Protein AF-A0A1F3CV70-F1 (afdb_monomer_lite)

Structure (mmCIF, N/CA/C/O backbone):
data_AF-A0A1F3CV70-F1
#
_entry.id   AF-A0A1F3CV70-F1
#
loop_
_atom_site.group_PDB
_atom_site.id
_atom_site.type_symbol
_atom_site.label_atom_id
_atom_site.label_alt_id
_atom_site.label_comp_id
_atom_site.label_asym_id
_atom_site.label_entity_id
_atom_site.label_seq_id
_atom_site.pdbx_PDB_ins_code
_atom_site.Cartn_x
_atom_site.Cartn_y
_atom_site.Cartn_z
_atom_site.occupancy
_atom_site.B_iso_or_equiv
_atom_site.auth_seq_id
_atom_site.auth_comp_id
_atom_site.auth_asym_id
_atom_site.auth_atom_id
_atom_site.pdbx_PDB_model_num
ATOM 1 N N . MET A 1 1 ? -21.188 -28.547 38.654 1.00 58.62 1 MET A N 1
ATOM 2 C CA . MET A 1 1 ? -19.938 -27.796 38.374 1.00 58.62 1 MET A CA 1
ATOM 3 C C . MET A 1 1 ? -19.414 -27.981 36.948 1.00 58.62 1 MET A C 1
ATOM 5 O O . MET A 1 1 ? -19.316 -26.979 36.258 1.00 58.62 1 MET A O 1
ATOM 9 N N . LYS A 1 2 ? -19.142 -29.203 36.452 1.00 54.22 2 LYS A N 1
ATOM 10 C CA . LYS A 1 2 ? -18.606 -29.414 35.082 1.00 54.22 2 LYS A CA 1
ATOM 11 C C . LYS A 1 2 ? -19.455 -28.802 33.952 1.00 54.22 2 LYS A C 1
ATOM 13 O O . LYS A 1 2 ? -18.902 -28.177 33.059 1.00 54.22 2 LYS A O 1
ATOM 18 N N . HIS A 1 3 ? -20.785 -28.905 34.018 1.00 58.72 3 HIS A N 1
ATOM 19 C CA . HIS A 1 3 ? -21.673 -28.311 33.003 1.00 58.72 3 HIS A CA 1
ATOM 20 C C . HIS A 1 3 ? -21.721 -26.777 33.039 1.00 58.72 3 HIS A C 1
ATOM 22 O O . HIS A 1 3 ? -21.903 -26.152 32.003 1.00 58.72 3 HIS A O 1
ATOM 28 N N . PHE A 1 4 ? -21.486 -26.166 34.204 1.00 72.88 4 PHE A N 1
ATOM 29 C CA . PHE A 1 4 ? -21.436 -24.708 34.344 1.00 72.88 4 PHE A CA 1
ATOM 30 C C . PHE A 1 4 ? -20.141 -24.137 33.749 1.00 72.88 4 PHE A C 1
ATOM 32 O O . PHE A 1 4 ? -20.165 -23.117 33.073 1.00 72.88 4 PHE A O 1
ATOM 39 N N . ILE A 1 5 ? -19.022 -24.848 33.929 1.00 75.38 5 ILE A N 1
ATOM 40 C CA . ILE A 1 5 ? -17.731 -24.506 33.315 1.00 75.38 5 ILE A CA 1
ATOM 41 C C . ILE A 1 5 ? -17.815 -24.627 31.787 1.00 75.38 5 ILE A C 1
ATOM 43 O O . ILE A 1 5 ? -17.337 -23.746 31.082 1.00 75.38 5 ILE A O 1
ATOM 47 N N . LEU A 1 6 ? -18.473 -25.670 31.267 1.00 67.75 6 LEU A N 1
ATOM 48 C CA . LEU A 1 6 ? -18.648 -25.850 29.822 1.00 67.75 6 LEU A CA 1
ATOM 49 C C . LEU A 1 6 ? -19.511 -24.740 29.199 1.00 67.75 6 LEU A C 1
ATOM 51 O O . LEU A 1 6 ? -19.168 -24.220 28.142 1.00 67.75 6 LEU A O 1
ATOM 55 N N . LEU A 1 7 ? -20.591 -24.338 29.881 1.00 73.00 7 LEU A N 1
ATOM 56 C CA . LEU A 1 7 ? -21.455 -23.233 29.456 1.00 73.00 7 LEU A CA 1
ATOM 57 C C . LEU A 1 7 ? -20.710 -21.889 29.481 1.00 73.00 7 LEU A C 1
ATOM 59 O O . LEU A 1 7 ? -20.855 -21.089 28.564 1.00 73.00 7 LEU A O 1
ATOM 63 N N . LEU A 1 8 ? -19.877 -21.662 30.501 1.00 71.25 8 LEU A N 1
ATOM 64 C CA . LEU A 1 8 ? -19.050 -20.462 30.614 1.00 71.25 8 LEU A CA 1
ATOM 65 C C . LEU A 1 8 ? -17.995 -20.401 29.497 1.00 71.25 8 LEU A C 1
ATOM 67 O O . LEU A 1 8 ? -17.818 -19.353 28.888 1.00 71.25 8 LEU A O 1
ATOM 71 N N . ILE A 1 9 ? -17.340 -21.521 29.175 1.00 71.62 9 ILE A N 1
ATOM 72 C CA . ILE A 1 9 ? -16.389 -21.612 28.053 1.00 71.62 9 ILE A CA 1
ATOM 73 C C . ILE A 1 9 ? -17.105 -21.377 26.715 1.00 71.62 9 ILE A C 1
ATOM 75 O O . ILE A 1 9 ? -16.587 -20.655 25.864 1.00 71.62 9 ILE A O 1
ATOM 79 N N . LEU A 1 10 ? -18.311 -21.923 26.533 1.00 66.56 10 LEU A N 1
ATOM 80 C CA . LEU A 1 10 ? -19.122 -21.692 25.335 1.00 66.56 10 LEU A CA 1
ATOM 81 C C . LEU A 1 10 ? -19.524 -20.213 25.202 1.00 66.56 10 LEU A C 1
ATOM 83 O O . LEU A 1 10 ? -19.394 -19.628 24.135 1.00 66.56 10 LEU A O 1
ATOM 87 N N . LEU A 1 11 ? -19.944 -19.572 26.295 1.00 62.47 11 LEU A N 1
ATOM 88 C CA . LEU A 1 11 ? -20.271 -18.145 26.316 1.00 62.47 11 LEU A CA 1
ATOM 89 C C . LEU A 1 11 ? -19.041 -17.277 26.038 1.00 62.47 11 LEU A C 1
ATOM 91 O O . LEU A 1 11 ? -19.130 -16.368 25.226 1.00 62.47 11 LEU A O 1
ATOM 95 N N . ILE A 1 12 ? -17.886 -17.577 26.638 1.00 59.22 12 ILE A N 1
ATOM 96 C CA . ILE A 1 12 ? -16.633 -16.837 26.409 1.00 59.22 12 ILE A CA 1
ATOM 97 C C . ILE A 1 12 ? -16.148 -17.001 24.962 1.00 59.22 12 ILE A C 1
ATOM 99 O O . ILE A 1 12 ? -15.666 -16.039 24.364 1.00 59.22 12 ILE A O 1
ATOM 103 N N . THR A 1 13 ? -16.278 -18.197 24.381 1.00 52.03 13 THR A N 1
ATOM 104 C CA . THR A 1 13 ? -15.913 -18.438 22.977 1.00 52.03 13 THR A CA 1
ATOM 105 C C . THR A 1 13 ? -16.872 -17.719 22.033 1.00 52.03 13 THR A C 1
ATOM 107 O O . THR A 1 13 ? -16.406 -16.975 21.176 1.00 52.03 13 THR A O 1
ATOM 110 N N . LEU A 1 14 ? -18.188 -17.815 22.240 1.00 48.25 14 LEU A N 1
ATOM 111 C CA . LEU A 1 14 ? -19.186 -17.073 21.458 1.00 48.25 14 LEU A CA 1
ATOM 112 C C . LEU A 1 14 ? -19.011 -15.550 21.576 1.00 48.25 14 LEU A C 1
ATOM 114 O O . LEU A 1 14 ? -19.141 -14.845 20.578 1.00 48.25 14 LEU A O 1
ATOM 118 N N . TYR A 1 15 ? -18.641 -15.040 22.754 1.00 51.72 15 TYR A N 1
ATOM 119 C CA . TYR A 1 15 ? -18.351 -13.617 22.956 1.00 51.72 15 TYR A CA 1
ATOM 120 C C . TYR A 1 15 ? -17.098 -13.172 22.187 1.00 51.72 15 TYR A C 1
ATOM 122 O O . TYR A 1 15 ? -17.091 -12.105 21.577 1.00 51.72 15 TYR A O 1
ATOM 130 N N . LYS A 1 16 ? -16.047 -14.005 22.160 1.00 42.81 16 LYS A N 1
ATOM 131 C CA . LYS A 1 16 ? -14.826 -13.743 21.379 1.00 42.81 16 LYS A CA 1
ATOM 132 C C . LYS A 1 16 ? -15.069 -13.805 19.867 1.00 42.81 16 LYS A C 1
ATOM 134 O O . LYS A 1 16 ? -14.536 -12.968 19.146 1.00 42.81 16 LYS A O 1
ATOM 139 N N . TYR A 1 17 ? -15.892 -14.742 19.390 1.00 43.16 17 TYR A N 1
ATOM 140 C CA . TYR A 1 17 ? -16.225 -14.856 17.965 1.00 43.16 17 TYR A CA 1
ATOM 141 C C . TYR A 1 17 ? -17.206 -13.777 17.484 1.00 43.16 17 TYR A C 1
ATOM 143 O O . TYR A 1 17 ? -17.100 -13.344 16.340 1.00 43.16 17 TYR A O 1
ATOM 151 N N . GLY A 1 18 ? -18.115 -13.295 18.340 1.00 45.59 18 GLY A N 1
ATOM 152 C CA . GLY A 1 18 ? -19.072 -12.240 17.984 1.00 45.59 18 GLY A CA 1
ATOM 153 C C . GLY A 1 18 ? -18.422 -10.884 17.678 1.00 45.59 18 GLY A C 1
ATOM 154 O O . GLY A 1 18 ? -18.871 -10.186 16.775 1.00 45.59 18 GLY A O 1
ATOM 155 N N . TYR A 1 19 ? -17.326 -10.528 18.362 1.00 49.00 19 TYR A N 1
ATOM 156 C CA . TYR A 1 19 ? -16.607 -9.267 18.115 1.00 49.00 19 TYR A CA 1
ATOM 157 C C . TYR A 1 19 ? -15.806 -9.262 16.804 1.00 49.00 19 TYR A C 1
ATOM 159 O O . TYR A 1 19 ? -15.700 -8.216 16.170 1.00 49.00 19 TYR A O 1
ATOM 167 N N . SER A 1 20 ? -15.304 -10.420 16.355 1.00 52.91 20 SER A N 1
ATOM 168 C CA . SER A 1 20 ? -14.564 -10.549 15.086 1.00 52.91 20 SER A CA 1
ATOM 169 C C . SER A 1 20 ? -15.458 -10.365 13.852 1.00 52.91 20 SER A C 1
ATOM 171 O O . SER A 1 20 ? -14.965 -10.189 12.746 1.00 52.91 20 SER A O 1
ATOM 173 N N . GLN A 1 21 ? -16.785 -10.387 14.018 1.00 65.19 21 GLN A N 1
ATOM 174 C CA . GLN A 1 21 ? -17.736 -10.255 12.912 1.00 65.19 21 GLN A CA 1
ATOM 175 C C . GLN A 1 21 ? -18.062 -8.803 12.553 1.00 65.19 21 GLN A C 1
ATOM 177 O O . GLN A 1 21 ? -18.676 -8.587 11.516 1.00 65.19 21 GLN A O 1
ATOM 182 N N . CYS A 1 22 ? -17.663 -7.814 13.360 1.00 85.94 22 CYS A N 1
ATOM 183 C CA . CYS A 1 22 ? -18.068 -6.414 13.192 1.00 85.94 22 CYS A CA 1
ATOM 184 C C . CYS A 1 22 ? -17.396 -5.706 12.004 1.00 85.94 22 CYS A C 1
ATOM 186 O O . CYS A 1 22 ? -18.027 -4.878 11.346 1.00 85.94 22 CYS A O 1
ATOM 188 N N . LEU A 1 23 ? -16.141 -6.045 11.714 1.00 92.06 23 LEU A N 1
ATOM 189 C CA . LEU A 1 23 ? -15.374 -5.531 10.584 1.00 92.06 23 LEU A CA 1
ATOM 190 C C . LEU A 1 23 ? -14.697 -6.711 9.879 1.00 92.06 23 LEU A C 1
ATOM 192 O O . LEU A 1 23 ? -14.072 -7.542 10.543 1.00 92.06 23 LEU A O 1
ATOM 196 N N . SER A 1 24 ? -14.796 -6.774 8.551 1.00 93.31 24 SER A N 1
ATOM 197 C CA . SER A 1 24 ? -13.882 -7.582 7.738 1.00 93.31 24 SER A CA 1
ATOM 198 C C . SER A 1 24 ? -13.019 -6.688 6.856 1.00 93.31 24 SER A C 1
ATOM 200 O O . SER A 1 24 ? -13.475 -5.651 6.367 1.00 93.31 24 SER A O 1
ATOM 202 N N . ILE A 1 25 ? -11.758 -7.080 6.706 1.00 93.56 25 ILE A N 1
ATOM 203 C CA . ILE A 1 25 ? -10.816 -6.503 5.756 1.00 93.56 25 ILE A CA 1
ATOM 204 C C . ILE A 1 25 ? -10.327 -7.653 4.883 1.00 93.56 25 ILE A C 1
ATOM 206 O O . ILE A 1 25 ? -9.624 -8.538 5.355 1.00 93.56 25 ILE A O 1
ATOM 210 N N . GLU A 1 26 ? -10.763 -7.677 3.632 1.00 94.94 26 GLU A N 1
ATOM 211 C CA . GLU A 1 26 ? -10.535 -8.784 2.706 1.00 94.94 26 GLU A CA 1
ATOM 212 C C . GLU A 1 26 ? -9.503 -8.392 1.647 1.00 94.94 26 GLU A C 1
ATOM 214 O O . GLU A 1 26 ? -9.556 -7.295 1.091 1.00 94.94 26 GLU A O 1
ATOM 219 N N . LEU A 1 27 ? -8.574 -9.302 1.369 1.00 96.56 27 LEU A N 1
ATOM 220 C CA . LEU A 1 27 ? -7.569 -9.192 0.320 1.00 96.56 27 LEU A CA 1
ATOM 221 C C . LEU A 1 27 ? -7.994 -10.020 -0.894 1.00 96.56 27 LEU A C 1
ATOM 223 O O . LEU A 1 27 ? -8.387 -11.180 -0.756 1.00 96.56 27 LEU A O 1
ATOM 227 N N . SER A 1 28 ? -7.869 -9.455 -2.090 1.00 97.38 28 SER A N 1
ATOM 228 C CA . SER A 1 28 ? -8.059 -10.184 -3.351 1.00 97.38 28 SER A CA 1
ATOM 229 C C . SER A 1 28 ? -7.131 -9.657 -4.439 1.00 97.38 28 SER A C 1
ATOM 231 O O . SER A 1 28 ? -6.657 -8.527 -4.352 1.00 97.38 28 SER A O 1
ATOM 233 N N . ILE A 1 29 ? -6.862 -10.476 -5.457 1.00 97.62 29 ILE A N 1
ATOM 234 C CA . ILE A 1 29 ? -6.047 -10.089 -6.612 1.00 97.62 29 ILE A CA 1
ATOM 235 C C . ILE A 1 29 ? -6.926 -10.058 -7.856 1.00 97.62 29 ILE A C 1
ATOM 237 O O . ILE A 1 29 ? -7.653 -11.008 -8.142 1.00 97.62 29 ILE A O 1
ATOM 241 N N . GLU A 1 30 ? -6.832 -8.963 -8.600 1.00 96.25 30 GLU A N 1
ATOM 242 C CA . GLU A 1 30 ? -7.463 -8.780 -9.902 1.00 96.25 30 GLU A CA 1
ATOM 243 C C . GLU A 1 30 ? -6.376 -8.523 -10.947 1.00 96.25 30 GLU A C 1
ATOM 245 O O . GLU A 1 30 ? -5.489 -7.701 -10.733 1.00 96.25 30 GLU A O 1
ATOM 250 N N . TRP A 1 31 ? -6.442 -9.203 -12.086 1.00 95.12 31 TRP A N 1
ATOM 251 C CA . TRP A 1 31 ? -5.515 -8.987 -13.193 1.00 95.12 31 TRP A CA 1
ATOM 252 C C . TRP A 1 31 ? -6.139 -8.050 -14.223 1.00 95.12 31 TRP A C 1
ATOM 254 O O . TRP A 1 31 ? -7.268 -8.274 -14.663 1.00 95.12 31 TRP A O 1
ATOM 264 N N . LYS A 1 32 ? -5.413 -7.000 -14.613 1.00 94.69 32 LYS A N 1
ATOM 265 C CA . LYS A 1 32 ? -5.905 -5.971 -15.536 1.00 94.69 32 LYS A CA 1
ATOM 266 C C . LYS A 1 32 ? -4.963 -5.792 -16.711 1.00 94.69 32 LYS A C 1
ATOM 268 O O . LYS A 1 32 ? -3.751 -5.770 -16.543 1.00 94.69 32 LYS A O 1
ATOM 273 N N . SER A 1 33 ? -5.528 -5.638 -17.905 1.00 93.50 33 SER A N 1
ATOM 274 C CA . SER A 1 33 ? -4.744 -5.296 -19.091 1.00 93.50 33 SER A CA 1
ATOM 275 C C . SER A 1 33 ? -4.358 -3.819 -19.045 1.00 93.50 33 SER A C 1
ATOM 277 O O . SER A 1 33 ? -5.235 -2.960 -18.970 1.00 93.50 33 SER A O 1
ATOM 279 N N . GLU A 1 34 ? -3.068 -3.525 -19.151 1.00 91.00 34 GLU A N 1
ATOM 280 C CA . GLU A 1 34 ? -2.527 -2.166 -19.184 1.00 91.00 34 GLU A CA 1
ATOM 281 C C . GLU A 1 34 ? -1.558 -1.988 -20.341 1.00 91.00 34 GLU A C 1
ATOM 283 O O . GLU A 1 34 ? -0.983 -2.956 -20.832 1.00 91.00 34 GLU A O 1
ATOM 288 N N . ASN A 1 35 ? -1.350 -0.739 -20.757 1.00 89.44 35 ASN A N 1
ATOM 289 C CA . ASN A 1 35 ? -0.274 -0.427 -21.687 1.00 89.44 35 ASN A CA 1
ATOM 290 C C . ASN A 1 35 ? 1.061 -0.729 -21.022 1.00 89.44 35 ASN A C 1
ATOM 292 O O . ASN A 1 35 ? 1.332 -0.279 -19.907 1.00 89.44 35 ASN A O 1
ATOM 296 N N . ASN A 1 36 ? 1.915 -1.438 -21.741 1.00 87.19 36 ASN A N 1
ATOM 297 C CA . ASN A 1 36 ? 3.287 -1.580 -21.326 1.00 87.19 36 ASN A CA 1
ATOM 298 C C . ASN A 1 36 ? 3.990 -0.229 -21.442 1.00 87.19 36 ASN A C 1
ATOM 300 O O . ASN A 1 36 ? 4.051 0.354 -22.525 1.00 87.19 36 ASN A O 1
ATOM 304 N N . VAL A 1 37 ? 4.516 0.272 -20.329 1.00 86.25 37 VAL A N 1
ATOM 305 C CA . VAL A 1 37 ? 5.243 1.548 -20.283 1.00 86.25 37 VAL A CA 1
ATOM 306 C C . VAL A 1 37 ? 6.739 1.367 -20.027 1.00 86.25 37 VAL A C 1
ATOM 308 O O . VAL A 1 37 ? 7.514 2.302 -20.236 1.00 86.25 37 VAL A O 1
ATOM 311 N N . LEU A 1 38 ? 7.167 0.175 -19.604 1.00 87.44 38 LEU A N 1
ATOM 312 C CA . LEU A 1 38 ? 8.545 -0.115 -19.219 1.00 87.44 38 LEU A CA 1
ATOM 313 C C . LEU A 1 38 ? 9.219 -0.995 -20.271 1.00 87.44 38 LEU A C 1
ATOM 315 O O . LEU A 1 38 ? 8.688 -2.015 -20.692 1.00 87.44 38 LEU A O 1
ATOM 319 N N . LYS A 1 39 ? 10.442 -0.637 -20.660 1.00 85.88 39 LYS A N 1
ATOM 320 C CA . LYS A 1 39 ? 11.246 -1.402 -21.627 1.00 85.88 39 LYS A CA 1
ATOM 321 C C . LYS A 1 39 ? 11.568 -2.820 -21.162 1.00 85.88 39 LYS A C 1
ATOM 323 O O . LYS A 1 39 ? 11.798 -3.687 -21.992 1.00 85.88 39 LYS A O 1
ATOM 328 N N . ILE A 1 40 ? 11.609 -3.018 -19.848 1.00 81.38 40 ILE A N 1
ATOM 329 C CA . ILE A 1 40 ? 11.946 -4.285 -19.198 1.00 81.38 40 ILE A CA 1
ATOM 330 C C . ILE A 1 40 ? 10.996 -5.426 -19.557 1.00 81.38 40 ILE A C 1
ATOM 332 O O . ILE A 1 40 ? 11.382 -6.592 -19.536 1.00 81.38 40 ILE A O 1
ATOM 336 N N . ILE A 1 41 ? 9.757 -5.087 -19.909 1.00 80.00 41 ILE A N 1
ATOM 337 C CA . ILE A 1 41 ? 8.785 -6.042 -20.409 1.00 80.00 41 ILE A CA 1
ATOM 338 C C . ILE A 1 41 ? 8.887 -5.978 -21.933 1.00 80.00 41 ILE A C 1
ATOM 340 O O . ILE A 1 41 ? 8.326 -5.091 -22.570 1.00 80.00 41 ILE A O 1
ATOM 344 N N . GLU A 1 42 ? 9.699 -6.847 -22.528 1.00 72.50 42 GLU A N 1
ATOM 345 C CA . GLU A 1 42 ? 9.966 -6.790 -23.966 1.00 72.50 42 GLU A CA 1
ATOM 346 C C . GLU A 1 42 ? 8.760 -7.245 -24.808 1.00 72.50 42 GLU A C 1
ATOM 348 O O . GLU A 1 42 ? 8.006 -8.138 -24.426 1.00 72.50 42 GLU A O 1
ATOM 353 N N . ASN A 1 43 ? 8.626 -6.672 -26.011 1.00 65.12 43 ASN A N 1
ATOM 354 C CA . ASN A 1 43 ? 7.792 -7.187 -27.110 1.00 65.12 43 ASN A CA 1
ATOM 355 C C . ASN A 1 43 ? 6.284 -7.342 -26.828 1.00 65.12 43 ASN A C 1
ATOM 357 O O . ASN A 1 43 ? 5.617 -8.156 -27.468 1.00 65.12 43 ASN A O 1
ATOM 361 N N . GLN A 1 44 ? 5.726 -6.546 -25.914 1.00 75.62 44 GLN A N 1
ATOM 362 C CA . GLN A 1 44 ? 4.289 -6.519 -25.635 1.00 75.62 44 GLN A CA 1
ATOM 363 C C . GLN A 1 44 ? 3.793 -5.076 -25.528 1.00 75.62 44 GLN A C 1
ATOM 365 O O . GLN A 1 44 ? 4.301 -4.318 -24.708 1.00 75.62 44 GLN A O 1
ATOM 370 N N . ASP A 1 45 ? 2.792 -4.697 -26.327 1.00 82.56 45 ASP A N 1
ATOM 371 C CA . ASP A 1 45 ? 2.130 -3.387 -26.201 1.00 82.56 45 ASP A CA 1
ATOM 372 C C . ASP A 1 45 ? 1.195 -3.344 -24.982 1.00 82.56 45 ASP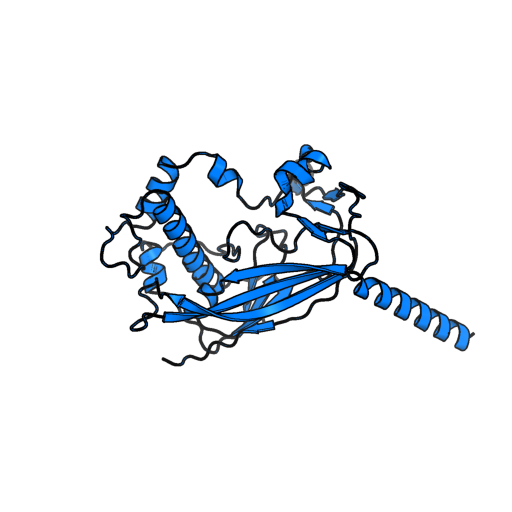 A C 1
ATOM 374 O O . ASP A 1 45 ? 1.025 -2.301 -24.349 1.00 82.56 45 ASP A O 1
ATOM 378 N N . LEU A 1 46 ? 0.609 -4.495 -24.638 1.00 88.31 46 LEU A N 1
ATOM 379 C CA . LEU A 1 46 ? -0.277 -4.682 -23.495 1.00 88.31 46 LEU A CA 1
ATOM 380 C C . LEU A 1 46 ? 0.278 -5.757 -22.564 1.00 88.31 46 LEU A C 1
ATOM 382 O O . LEU A 1 46 ? 0.699 -6.815 -23.022 1.00 88.31 46 LEU A O 1
ATOM 386 N N . ILE A 1 47 ? 0.211 -5.494 -21.264 1.00 89.50 47 ILE A N 1
ATOM 387 C CA . ILE A 1 47 ? 0.644 -6.393 -20.193 1.00 89.50 47 ILE A CA 1
ATOM 388 C C . ILE A 1 47 ? -0.514 -6.651 -19.234 1.00 89.50 47 ILE A C 1
ATOM 390 O O . ILE A 1 47 ? -1.377 -5.795 -19.040 1.00 89.50 47 ILE A O 1
ATOM 394 N N . CYS A 1 48 ? -0.544 -7.835 -18.627 1.00 90.44 48 CYS A N 1
ATOM 395 C CA . CYS A 1 48 ? -1.523 -8.163 -17.598 1.00 90.44 48 CYS A CA 1
ATOM 396 C C . CYS A 1 48 ? -0.914 -7.868 -16.224 1.00 90.44 48 CYS A C 1
ATOM 398 O O . CYS A 1 48 ? -0.058 -8.607 -15.752 1.00 90.44 48 CYS A O 1
ATOM 400 N N . VAL A 1 49 ? -1.321 -6.762 -15.605 1.00 93.12 49 VAL A N 1
ATOM 401 C CA . VAL A 1 49 ? -0.784 -6.296 -14.324 1.00 93.12 49 VAL A CA 1
ATOM 402 C C . VAL A 1 49 ? -1.672 -6.796 -13.182 1.00 93.12 49 VAL A C 1
ATOM 404 O O . VAL A 1 49 ? -2.892 -6.598 -13.237 1.00 93.12 49 VAL A O 1
ATOM 407 N N . PRO A 1 50 ? -1.102 -7.410 -12.131 1.00 96.44 50 PRO A N 1
ATOM 408 C CA . PRO A 1 50 ? -1.860 -7.775 -10.948 1.00 96.44 50 PRO A CA 1
ATOM 409 C C . PRO A 1 50 ? -2.158 -6.541 -10.088 1.00 96.44 50 PRO A C 1
ATOM 411 O O . PRO A 1 50 ? -1.339 -5.634 -9.945 1.00 96.44 50 PRO A O 1
ATOM 414 N N . TYR A 1 51 ? -3.337 -6.523 -9.481 1.00 97.06 51 TYR A N 1
ATOM 415 C CA . TYR A 1 51 ? -3.794 -5.492 -8.559 1.00 97.06 51 TYR A CA 1
ATOM 416 C C . TYR A 1 51 ? -4.262 -6.125 -7.254 1.00 97.06 51 TYR A C 1
ATOM 418 O O . TYR A 1 51 ? -5.188 -6.936 -7.263 1.00 97.06 51 TYR A O 1
ATOM 426 N N . LEU A 1 52 ? -3.680 -5.718 -6.123 1.00 96.75 52 LEU A N 1
ATOM 427 C CA . LEU A 1 52 ? -4.202 -6.077 -4.807 1.00 96.75 52 LEU A CA 1
ATOM 428 C C . LEU A 1 52 ? -5.383 -5.172 -4.475 1.00 96.75 52 LEU A C 1
ATOM 430 O O . LEU A 1 52 ? -5.223 -3.958 -4.389 1.00 96.75 52 LEU A O 1
ATOM 434 N N . THR A 1 53 ? -6.545 -5.756 -4.221 1.00 96.06 53 THR A N 1
ATOM 435 C CA . THR A 1 53 ? -7.709 -5.051 -3.686 1.00 96.06 53 THR A CA 1
ATOM 436 C C . THR A 1 53 ? -7.830 -5.320 -2.193 1.00 96.06 53 THR A C 1
ATOM 438 O O . THR A 1 53 ? -7.875 -6.479 -1.781 1.00 96.06 53 THR A O 1
ATOM 441 N N . ILE A 1 54 ? -7.919 -4.252 -1.399 1.00 94.12 54 ILE A N 1
ATOM 442 C CA . ILE A 1 54 ? -8.221 -4.308 0.034 1.00 94.12 54 ILE A CA 1
ATOM 443 C C . ILE A 1 54 ? -9.640 -3.793 0.245 1.00 94.12 54 ILE A C 1
ATOM 445 O O . ILE A 1 54 ? -9.932 -2.622 -0.008 1.00 94.12 54 ILE A O 1
ATOM 449 N N . THR A 1 55 ? -10.524 -4.665 0.718 1.00 95.38 55 THR A N 1
ATOM 450 C CA . THR A 1 55 ? -11.949 -4.385 0.897 1.00 95.38 55 THR A CA 1
ATOM 451 C C . THR A 1 55 ? -12.303 -4.324 2.373 1.00 95.38 55 THR A C 1
ATOM 453 O O . THR A 1 55 ? -12.261 -5.328 3.070 1.00 95.38 55 THR A O 1
ATOM 456 N N . TYR A 1 56 ? -12.721 -3.152 2.843 1.00 95.06 56 TYR A N 1
ATOM 457 C CA . TYR A 1 56 ? -13.215 -2.937 4.197 1.00 95.06 56 TYR A CA 1
ATOM 458 C C . TYR A 1 56 ? -14.737 -3.042 4.202 1.00 95.06 56 TYR A C 1
ATOM 460 O O . TYR A 1 56 ? -15.418 -2.352 3.437 1.00 95.06 56 TYR A O 1
ATOM 468 N N . ARG A 1 57 ? -15.287 -3.859 5.097 1.00 96.19 57 ARG A N 1
ATOM 469 C CA . ARG A 1 57 ? -16.729 -4.062 5.237 1.00 96.19 57 ARG A CA 1
ATOM 470 C C . ARG A 1 57 ? -17.158 -3.859 6.678 1.00 96.19 57 ARG A C 1
ATOM 472 O O . ARG A 1 57 ? -16.758 -4.602 7.572 1.00 96.19 57 ARG A O 1
ATOM 479 N N . ASN A 1 58 ? -18.023 -2.875 6.886 1.00 96.31 58 ASN A N 1
ATOM 480 C CA . ASN A 1 58 ? -18.677 -2.674 8.168 1.00 96.31 58 ASN A CA 1
ATOM 481 C C . ASN A 1 58 ? -19.892 -3.595 8.271 1.00 96.31 58 ASN A C 1
ATOM 483 O O . ASN A 1 58 ? -20.895 -3.376 7.603 1.00 96.31 58 ASN A O 1
ATOM 487 N N . ASN A 1 59 ? -19.830 -4.600 9.133 1.00 94.50 59 ASN A N 1
ATOM 488 C CA . ASN A 1 59 ? -20.936 -5.532 9.352 1.00 94.50 59 ASN A CA 1
ATOM 489 C C . ASN A 1 59 ? -21.852 -5.100 10.507 1.00 94.50 59 ASN A C 1
ATOM 491 O O . ASN A 1 59 ? -22.835 -5.782 10.805 1.00 94.50 59 ASN A O 1
ATOM 495 N N . THR A 1 60 ? -21.564 -3.974 11.160 1.00 92.19 60 THR A N 1
ATOM 496 C CA . THR A 1 60 ? -22.355 -3.455 12.282 1.00 92.19 60 THR A CA 1
ATOM 497 C C . THR A 1 60 ? -23.563 -2.632 11.819 1.00 92.19 60 THR A C 1
ATOM 499 O O . THR A 1 60 ? -23.650 -2.220 10.663 1.00 92.19 60 THR A O 1
ATOM 502 N N . GLU A 1 61 ? -24.479 -2.369 12.755 1.00 93.25 61 GLU A N 1
ATOM 503 C CA . GLU A 1 61 ? -25.612 -1.430 12.616 1.00 93.25 61 GLU A CA 1
ATOM 504 C C . GLU A 1 61 ? -25.230 0.007 13.033 1.00 93.25 61 GLU A C 1
ATOM 506 O O . GLU A 1 61 ? -26.054 0.776 13.522 1.00 93.25 61 GLU A O 1
ATOM 511 N N . LYS A 1 62 ? -23.936 0.348 13.000 1.00 94.50 62 LYS A N 1
ATOM 512 C CA . LYS A 1 62 ? -23.438 1.672 13.388 1.00 94.50 62 LYS A CA 1
ATOM 513 C C . LYS A 1 62 ? -22.465 2.181 12.347 1.00 94.50 62 LYS A C 1
ATOM 515 O O . LYS A 1 62 ? -21.733 1.410 11.739 1.00 94.50 62 LYS A O 1
ATOM 520 N N . ASN A 1 63 ? -22.398 3.495 12.202 1.00 97.50 63 ASN A N 1
ATOM 521 C CA . ASN A 1 63 ? -21.329 4.130 11.446 1.00 97.50 63 ASN A CA 1
ATOM 522 C C . ASN A 1 63 ? -20.025 3.986 12.235 1.00 97.50 63 ASN A C 1
ATOM 524 O O . ASN A 1 63 ? -19.980 4.359 13.408 1.00 97.50 63 ASN A O 1
ATOM 528 N N . ILE A 1 64 ? -18.975 3.464 11.610 1.00 96.38 64 ILE A N 1
ATOM 529 C CA . ILE A 1 64 ? -17.674 3.262 12.248 1.00 96.38 64 ILE A CA 1
ATOM 530 C C . ILE A 1 64 ? -16.567 3.983 11.497 1.00 96.38 64 ILE A C 1
ATOM 532 O O . ILE A 1 64 ? -16.641 4.174 10.282 1.00 96.38 64 ILE A O 1
ATOM 536 N N . TYR A 1 65 ? -15.511 4.340 12.212 1.00 95.44 65 TYR A N 1
ATOM 537 C CA . TYR A 1 65 ? -14.260 4.722 11.585 1.00 95.44 65 TYR A CA 1
ATOM 538 C C . TYR A 1 65 ? -13.075 4.044 12.256 1.00 95.44 65 TYR A C 1
ATOM 540 O O . TYR A 1 65 ? -13.134 3.657 13.422 1.00 95.44 65 TYR A O 1
ATOM 548 N N . LEU A 1 66 ? -11.996 3.890 11.503 1.00 92.44 66 LEU A N 1
ATOM 549 C CA . LEU A 1 66 ? -10.755 3.291 11.968 1.00 92.44 66 LEU A CA 1
ATOM 550 C C . LEU A 1 66 ? -9.566 3.906 11.246 1.00 92.44 66 LEU A C 1
ATOM 552 O O . LEU A 1 66 ? -9.706 4.443 10.147 1.00 92.44 66 LEU A O 1
ATOM 556 N N . LEU A 1 67 ? -8.390 3.800 11.858 1.00 87.69 67 LEU A N 1
ATOM 557 C CA . LEU A 1 67 ? -7.141 4.045 11.150 1.00 87.69 67 LEU A CA 1
ATOM 558 C C . LEU A 1 67 ? -7.008 3.011 10.025 1.00 87.69 67 LEU A C 1
ATOM 560 O O . LEU A 1 67 ? -7.243 1.824 10.261 1.00 87.69 67 LEU A O 1
ATOM 564 N N . LYS A 1 68 ? -6.650 3.453 8.817 1.00 84.75 68 LYS A N 1
ATOM 565 C CA . LYS A 1 68 ? -6.386 2.527 7.712 1.00 84.75 68 LYS A CA 1
ATOM 566 C C . LYS A 1 68 ? -5.217 1.606 8.045 1.00 84.75 68 LYS A C 1
ATOM 568 O O . LYS A 1 68 ? -4.278 2.016 8.729 1.00 84.75 68 LYS A O 1
ATOM 573 N N . THR A 1 69 ? -5.249 0.389 7.506 1.00 72.75 69 THR A N 1
ATOM 574 C CA . THR A 1 69 ? -4.105 -0.532 7.588 1.00 72.75 69 THR A CA 1
ATOM 575 C C . THR A 1 69 ? -2.917 -0.015 6.773 1.00 72.75 69 THR A C 1
ATOM 577 O O . THR A 1 69 ? -1.775 -0.263 7.147 1.00 72.75 69 THR A O 1
ATOM 580 N N . ILE A 1 70 ? -3.177 0.771 5.719 1.00 71.75 70 ILE A N 1
ATOM 581 C CA . ILE A 1 70 ? -2.173 1.470 4.907 1.00 71.75 70 ILE A CA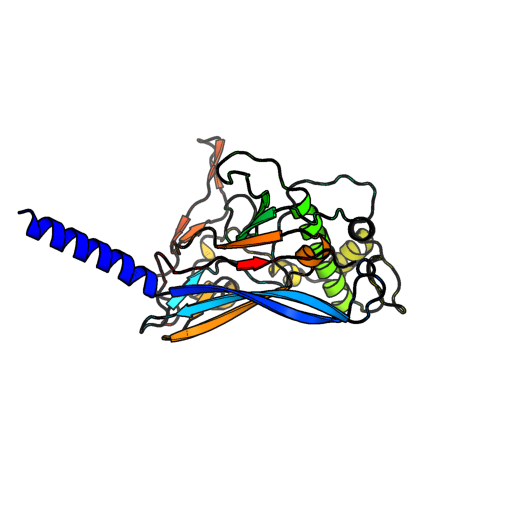 1
ATOM 582 C C . ILE A 1 70 ? -2.665 2.889 4.610 1.00 71.75 70 ILE A C 1
ATOM 584 O O . ILE A 1 70 ? -3.832 3.091 4.269 1.00 71.75 70 ILE A O 1
ATOM 588 N N . ASN A 1 71 ? -1.780 3.881 4.680 1.00 66.56 71 ASN A N 1
ATOM 589 C CA . ASN A 1 71 ? -2.101 5.201 4.152 1.00 66.56 71 ASN A CA 1
ATOM 590 C C . ASN A 1 71 ? -1.901 5.210 2.632 1.00 66.56 71 ASN A C 1
ATOM 592 O O . ASN A 1 71 ? -0.793 4.985 2.158 1.00 66.56 71 ASN A O 1
ATOM 596 N N . ASN A 1 72 ? -2.957 5.453 1.865 1.00 64.75 72 ASN A N 1
ATOM 597 C CA . ASN A 1 72 ? -2.878 5.434 0.413 1.00 64.75 72 ASN A CA 1
ATOM 598 C C . ASN A 1 72 ? -2.785 6.859 -0.135 1.00 64.75 72 ASN A C 1
ATOM 600 O O . ASN A 1 72 ? -3.753 7.619 -0.093 1.00 64.75 72 ASN A O 1
ATOM 604 N N . ILE A 1 73 ? -1.608 7.192 -0.652 1.00 68.62 73 ILE A N 1
ATOM 605 C CA . ILE A 1 73 ? -1.316 8.477 -1.297 1.00 68.62 73 ILE A CA 1
ATOM 606 C C . ILE A 1 73 ? -1.031 8.278 -2.794 1.00 68.62 73 ILE A C 1
ATOM 608 O O . ILE A 1 73 ? -1.007 9.220 -3.581 1.00 68.62 73 ILE A O 1
ATOM 612 N N . SER A 1 74 ? -0.846 7.027 -3.211 1.00 77.31 74 SER A N 1
ATOM 613 C CA . SER A 1 74 ? -0.574 6.647 -4.589 1.00 77.31 74 SER A CA 1
ATOM 614 C C . SER A 1 74 ? -1.113 5.251 -4.843 1.00 77.31 74 SER A C 1
ATOM 616 O O . SER A 1 74 ? -1.034 4.401 -3.964 1.00 77.31 74 SER A O 1
ATOM 618 N N . LYS A 1 75 ? -1.513 4.955 -6.079 1.00 88.25 75 LYS A N 1
ATOM 619 C CA . LYS A 1 75 ? -1.925 3.601 -6.489 1.00 88.25 75 LYS A CA 1
ATOM 620 C C . LYS A 1 75 ? -0.854 2.513 -6.293 1.00 88.25 75 LYS A C 1
ATOM 622 O O . LYS A 1 75 ? -1.151 1.347 -6.514 1.00 88.25 75 LYS A O 1
ATOM 627 N N . TYR A 1 76 ? 0.380 2.867 -5.941 1.00 89.88 76 TYR A N 1
ATOM 628 C CA . TYR A 1 76 ? 1.460 1.926 -5.660 1.00 89.88 76 TYR A CA 1
ATOM 629 C C . TYR A 1 76 ? 1.587 1.666 -4.156 1.00 89.88 76 TYR A C 1
ATOM 631 O O . TYR A 1 76 ? 1.399 2.597 -3.364 1.00 89.88 76 TYR A O 1
ATOM 639 N N . PRO A 1 77 ? 1.960 0.443 -3.746 1.00 88.81 77 PRO A N 1
ATOM 640 C CA . PRO A 1 77 ? 2.250 0.165 -2.350 1.00 88.81 77 PRO A CA 1
ATOM 641 C C . PRO A 1 77 ? 3.426 1.022 -1.858 1.00 88.81 77 PRO A C 1
ATOM 643 O O . PRO A 1 77 ? 4.308 1.444 -2.616 1.00 88.81 77 PRO A O 1
ATOM 646 N N . ILE A 1 78 ? 3.414 1.316 -0.562 1.00 82.81 78 ILE A N 1
ATOM 647 C CA . ILE A 1 78 ? 4.538 1.957 0.120 1.00 82.81 78 ILE A CA 1
ATOM 648 C C . ILE A 1 78 ? 5.446 0.832 0.571 1.00 82.81 78 ILE A C 1
ATOM 650 O O . ILE A 1 78 ? 5.030 0.012 1.379 1.00 82.81 78 ILE A O 1
ATOM 654 N N . ILE A 1 79 ? 6.653 0.778 0.034 1.00 84.50 79 ILE A N 1
ATOM 655 C CA . ILE A 1 79 ? 7.670 -0.202 0.395 1.00 84.50 79 ILE A CA 1
ATOM 656 C C . ILE A 1 79 ? 8.924 0.605 0.679 1.00 84.50 79 ILE A C 1
ATOM 658 O O . ILE A 1 79 ? 9.301 1.455 -0.126 1.00 84.50 79 ILE A O 1
ATOM 662 N N . SER A 1 80 ? 9.520 0.381 1.842 1.00 77.19 80 SER A N 1
ATOM 663 C CA . SER A 1 80 ? 10.732 1.085 2.248 1.00 77.19 80 SER A CA 1
ATOM 664 C C . SER A 1 80 ? 11.950 0.315 1.754 1.00 77.19 80 SER A C 1
ATOM 666 O O . SER A 1 80 ? 12.023 -0.905 1.926 1.00 77.19 80 SER A O 1
ATOM 668 N N . SER A 1 81 ? 12.921 1.024 1.182 1.00 75.38 81 SER A N 1
ATOM 669 C CA . SER A 1 81 ? 14.245 0.456 0.938 1.00 75.38 81 SER A CA 1
ATOM 670 C C . SER A 1 81 ? 14.878 0.063 2.276 1.00 75.38 81 SER A C 1
ATOM 672 O O . SER A 1 81 ? 14.827 0.812 3.253 1.00 75.38 81 SER A O 1
ATOM 674 N N . THR A 1 82 ? 15.442 -1.138 2.331 1.00 67.44 82 THR A N 1
ATOM 675 C CA . THR A 1 82 ? 16.098 -1.695 3.525 1.00 67.44 82 THR A CA 1
ATOM 676 C C . THR A 1 82 ? 17.614 -1.595 3.445 1.00 67.44 82 THR A C 1
ATOM 678 O O . THR A 1 82 ? 18.292 -1.693 4.466 1.00 67.44 82 THR A O 1
ATOM 681 N N . ILE A 1 83 ? 18.158 -1.399 2.240 1.00 64.12 83 ILE A N 1
ATOM 682 C CA . ILE A 1 83 ? 19.592 -1.323 1.981 1.00 64.12 83 ILE A CA 1
ATOM 683 C C . ILE A 1 83 ? 19.827 -0.277 0.895 1.00 64.12 83 ILE A C 1
ATOM 685 O O . ILE A 1 83 ? 19.240 -0.336 -0.182 1.00 64.12 83 ILE A O 1
ATOM 689 N N . SER A 1 84 ? 20.757 0.645 1.140 1.00 57.31 84 SER A N 1
ATOM 690 C CA . SER A 1 84 ? 21.289 1.497 0.080 1.00 57.31 84 SER A CA 1
ATOM 691 C C . SER A 1 84 ? 22.222 0.675 -0.808 1.00 57.31 84 SER A C 1
ATOM 693 O O . SER A 1 84 ? 23.379 0.432 -0.457 1.00 57.31 84 SER A O 1
ATOM 695 N N . LEU A 1 85 ? 21.730 0.243 -1.968 1.00 55.91 85 LEU A N 1
ATOM 696 C CA . LEU A 1 85 ? 22.571 -0.327 -3.015 1.00 55.91 85 LEU A CA 1
ATOM 697 C C . LEU A 1 85 ? 23.424 0.808 -3.596 1.00 55.91 85 LEU A C 1
ATOM 699 O O . LEU A 1 85 ? 22.978 1.570 -4.447 1.00 55.91 85 LEU A O 1
ATOM 703 N N . ASN A 1 86 ? 24.655 0.969 -3.099 1.00 53.59 86 ASN A N 1
ATOM 704 C CA . ASN A 1 86 ? 25.605 1.952 -3.626 1.00 53.59 86 ASN A CA 1
ATOM 705 C C . ASN A 1 86 ? 26.147 1.482 -4.980 1.00 53.59 86 ASN A C 1
ATOM 707 O O . ASN A 1 86 ? 27.291 1.038 -5.112 1.00 53.59 86 ASN A O 1
ATOM 711 N N . THR A 1 87 ? 25.295 1.543 -5.990 1.00 60.62 87 THR A N 1
ATOM 712 C CA . THR A 1 87 ? 25.694 1.369 -7.372 1.00 60.62 87 THR A CA 1
ATOM 713 C C . THR A 1 87 ? 26.016 2.759 -7.921 1.00 60.62 87 THR A C 1
ATOM 715 O O . THR A 1 87 ? 25.330 3.741 -7.653 1.00 60.62 87 THR A O 1
ATOM 718 N N . LYS A 1 88 ? 27.078 2.887 -8.721 1.00 74.56 88 LYS A N 1
ATOM 719 C CA . LYS A 1 88 ? 27.335 4.129 -9.481 1.00 74.56 88 LYS A CA 1
ATOM 720 C C . LYS A 1 88 ? 26.338 4.315 -10.640 1.00 74.56 88 LYS A C 1
ATOM 722 O O . LYS A 1 88 ? 26.607 5.085 -11.557 1.00 74.56 88 LYS A O 1
ATOM 727 N N . MET A 1 89 ? 25.260 3.540 -10.645 1.00 79.88 89 MET A N 1
ATOM 728 C CA . MET A 1 89 ? 24.366 3.305 -11.764 1.00 79.88 89 MET A CA 1
ATOM 729 C C . MET A 1 89 ? 23.080 4.098 -11.550 1.00 79.88 89 MET A C 1
ATOM 731 O O . MET A 1 89 ? 22.566 4.161 -10.434 1.00 79.88 89 MET A O 1
ATOM 735 N N . ASP A 1 90 ? 22.561 4.716 -12.609 1.00 85.69 90 ASP A N 1
ATOM 736 C CA . ASP A 1 90 ? 21.292 5.437 -12.517 1.00 85.69 90 ASP A CA 1
ATOM 737 C C . ASP A 1 90 ? 20.165 4.476 -12.122 1.00 85.69 90 ASP A C 1
ATOM 739 O O . ASP A 1 90 ? 20.119 3.349 -12.614 1.00 85.69 90 ASP A O 1
ATOM 743 N N . LEU A 1 91 ? 19.245 4.910 -11.258 1.00 83.25 91 LEU A N 1
ATOM 744 C CA . LEU A 1 91 ? 18.150 4.062 -10.772 1.00 83.25 91 LEU A CA 1
ATOM 745 C C . LEU A 1 91 ? 17.294 3.504 -11.922 1.00 83.25 91 LEU A C 1
ATOM 747 O O . LEU A 1 91 ? 16.882 2.347 -11.893 1.00 83.25 91 LEU A O 1
ATOM 751 N N . SER A 1 92 ? 17.092 4.290 -12.984 1.00 82.19 92 SER A N 1
ATOM 752 C CA . SER A 1 92 ? 16.350 3.846 -14.169 1.00 82.19 92 SER A CA 1
ATOM 753 C C . SER A 1 92 ? 17.069 2.700 -14.879 1.00 82.19 92 SER A C 1
ATOM 755 O O . SER A 1 92 ? 16.442 1.750 -15.336 1.00 82.19 92 SER A O 1
ATOM 757 N N . GLU A 1 93 ? 18.397 2.773 -14.954 1.00 84.25 93 GLU A N 1
ATOM 758 C CA . GLU A 1 93 ? 19.221 1.716 -15.530 1.00 84.25 93 GLU A CA 1
ATOM 759 C C . GLU A 1 93 ? 19.212 0.478 -14.611 1.00 84.25 93 GLU A C 1
ATOM 761 O O . GLU A 1 93 ? 19.207 -0.650 -15.102 1.00 84.25 93 GLU A O 1
ATOM 766 N N . GLN A 1 94 ? 19.218 0.665 -13.282 1.00 84.19 94 GLN A N 1
ATOM 767 C CA . GLN A 1 94 ? 19.155 -0.439 -12.311 1.00 84.19 94 GLN A CA 1
ATOM 768 C C . GLN A 1 94 ? 17.863 -1.233 -12.476 1.00 84.19 94 GLN A C 1
ATOM 770 O O . GLN A 1 94 ? 17.911 -2.460 -12.528 1.00 84.19 94 GLN A O 1
ATOM 775 N N . VAL A 1 95 ? 16.735 -0.538 -12.653 1.00 83.00 95 VAL A N 1
ATOM 776 C CA . VAL A 1 95 ? 15.458 -1.178 -12.970 1.00 83.00 95 VAL A CA 1
ATOM 777 C C . VAL A 1 95 ? 15.552 -1.958 -14.277 1.00 83.00 95 VAL A C 1
ATOM 779 O O . VAL A 1 95 ? 15.122 -3.098 -14.290 1.00 83.00 95 VAL A O 1
ATOM 782 N N . GLU A 1 96 ? 16.170 -1.440 -15.347 1.00 81.88 96 GLU A N 1
ATOM 783 C CA . GLU A 1 96 ? 16.350 -2.213 -16.595 1.00 81.88 96 GLU A CA 1
ATOM 784 C C . GLU A 1 96 ? 17.154 -3.515 -16.385 1.00 81.88 96 GLU A C 1
ATOM 786 O O . GLU A 1 96 ? 16.866 -4.521 -17.032 1.00 81.88 96 GLU A O 1
ATOM 791 N N . LYS A 1 97 ? 18.133 -3.521 -15.468 1.00 82.12 97 LYS A N 1
ATOM 792 C CA . LYS A 1 97 ? 18.981 -4.687 -15.146 1.00 82.12 97 LYS A CA 1
ATOM 793 C C . LYS A 1 97 ? 18.566 -5.415 -13.862 1.00 82.12 97 LYS A C 1
ATOM 795 O O . LYS A 1 97 ? 19.410 -6.072 -13.253 1.00 82.12 97 LYS A O 1
ATOM 800 N N . HIS A 1 98 ? 17.310 -5.267 -13.439 1.00 79.19 98 HIS A N 1
ATOM 801 C CA . HIS A 1 98 ? 16.788 -5.859 -12.205 1.00 79.19 98 HIS A CA 1
ATOM 802 C C . HIS A 1 98 ? 17.149 -7.344 -12.032 1.00 79.19 98 HIS A C 1
ATOM 804 O O . HIS A 1 98 ? 17.319 -8.098 -12.993 1.00 79.19 98 HIS A O 1
ATOM 810 N N . LEU A 1 99 ? 17.208 -7.764 -10.770 1.00 79.00 99 LEU A N 1
ATOM 811 C CA . LEU A 1 99 ? 17.239 -9.176 -10.414 1.00 79.00 99 LEU A CA 1
ATOM 812 C C . LEU A 1 99 ? 15.828 -9.758 -10.513 1.00 79.00 99 LEU A C 1
ATOM 814 O O . LEU A 1 99 ? 14.855 -9.093 -10.151 1.00 79.00 99 LEU A O 1
ATOM 818 N N . THR A 1 100 ? 15.746 -11.005 -10.970 1.00 84.62 100 THR A N 1
ATOM 819 C CA . THR A 1 100 ? 14.503 -11.775 -11.025 1.00 84.62 100 THR A CA 1
ATOM 820 C C . THR A 1 100 ? 14.529 -12.905 -10.008 1.00 84.62 100 THR A C 1
ATOM 822 O O . THR A 1 100 ? 15.559 -13.562 -9.865 1.00 84.62 100 THR A O 1
ATOM 825 N N . PHE A 1 101 ? 13.393 -13.169 -9.375 1.00 89.25 101 PHE A N 1
ATOM 826 C CA . PHE A 1 101 ? 13.252 -14.125 -8.275 1.00 89.25 101 PHE A CA 1
ATOM 827 C C . PHE A 1 101 ? 12.182 -15.184 -8.577 1.00 89.25 101 PHE A C 1
ATOM 829 O O . PHE A 1 101 ? 11.425 -15.581 -7.695 1.00 89.25 101 PHE A O 1
ATOM 836 N N . PHE A 1 102 ? 12.066 -15.610 -9.839 1.00 86.38 102 PHE A N 1
ATOM 837 C CA . PHE A 1 102 ? 11.154 -16.693 -10.220 1.00 86.38 102 PHE A CA 1
ATOM 838 C C . PHE A 1 102 ? 11.419 -17.948 -9.376 1.00 86.38 102 PHE A C 1
ATOM 840 O O . PHE A 1 102 ? 12.559 -18.223 -9.009 1.00 86.38 102 PHE A O 1
ATOM 847 N N . ASP A 1 103 ? 10.351 -18.672 -9.038 1.00 86.19 103 ASP A N 1
ATOM 848 C CA . ASP A 1 103 ? 10.341 -19.841 -8.142 1.00 86.19 103 ASP A CA 1
ATOM 849 C C . ASP A 1 103 ? 10.691 -19.573 -6.663 1.00 86.19 103 ASP A C 1
ATOM 851 O O . ASP A 1 103 ? 10.622 -20.489 -5.836 1.00 86.19 103 ASP A O 1
ATOM 855 N N . GLU A 1 104 ? 11.031 -18.338 -6.286 1.00 92.69 104 GLU A N 1
ATOM 856 C CA . GLU A 1 104 ? 11.226 -17.972 -4.884 1.00 92.69 104 GLU A CA 1
ATOM 857 C C . GLU A 1 104 ? 9.905 -17.590 -4.206 1.00 92.69 104 GLU A C 1
ATOM 859 O O . GLU A 1 104 ? 8.997 -17.016 -4.803 1.00 92.69 104 GLU A O 1
ATOM 864 N N . GLU A 1 105 ? 9.806 -17.901 -2.916 1.00 94.69 105 GLU A N 1
ATOM 865 C CA . GLU A 1 105 ? 8.589 -17.737 -2.126 1.00 94.69 105 GLU A CA 1
ATOM 866 C C . GLU A 1 105 ? 8.776 -16.673 -1.043 1.00 94.69 105 GLU A C 1
ATOM 868 O O . GLU A 1 105 ? 9.690 -16.758 -0.211 1.00 94.69 105 GLU A O 1
ATOM 873 N N . PHE A 1 106 ? 7.846 -15.723 -0.984 1.00 94.75 106 PHE A N 1
ATOM 874 C CA . PHE A 1 106 ? 7.895 -14.584 -0.078 1.00 94.75 106 PHE A CA 1
ATOM 875 C C . PHE A 1 106 ? 6.577 -14.386 0.671 1.00 94.75 106 PHE A C 1
ATOM 877 O O . PHE A 1 106 ? 5.483 -14.578 0.140 1.00 94.75 106 PHE A O 1
ATOM 884 N N . ASN A 1 107 ? 6.685 -13.935 1.918 1.00 94.06 107 ASN A N 1
ATOM 885 C CA . ASN A 1 107 ? 5.573 -13.381 2.676 1.00 94.06 107 ASN A CA 1
ATOM 886 C C . ASN A 1 107 ? 5.597 -11.858 2.545 1.00 94.06 107 ASN A C 1
ATOM 888 O O . ASN A 1 107 ? 6.641 -11.233 2.735 1.00 94.06 107 ASN A O 1
ATOM 892 N N . VAL A 1 108 ? 4.437 -11.272 2.259 1.00 93.25 108 VAL A N 1
ATOM 893 C CA . VAL A 1 108 ? 4.239 -9.824 2.217 1.00 93.25 108 VAL A CA 1
ATOM 894 C C . VAL A 1 108 ? 3.318 -9.428 3.361 1.00 93.25 108 VAL A C 1
ATOM 896 O O . VAL A 1 108 ? 2.140 -9.799 3.387 1.00 93.25 108 VAL A O 1
ATOM 899 N N . TYR A 1 109 ? 3.856 -8.670 4.306 1.00 90.25 109 TYR A N 1
ATOM 900 C CA . TYR A 1 109 ? 3.131 -8.173 5.466 1.00 90.25 109 TYR A CA 1
ATOM 901 C C . TYR A 1 109 ? 2.661 -6.746 5.206 1.00 90.25 109 TYR A C 1
ATOM 903 O O . TYR A 1 109 ? 3.455 -5.831 4.993 1.00 90.25 109 TYR A O 1
ATOM 911 N N . ILE A 1 110 ? 1.345 -6.573 5.209 1.00 89.00 110 ILE A N 1
ATOM 912 C CA . ILE A 1 110 ? 0.643 -5.316 5.001 1.00 89.00 110 ILE A CA 1
ATOM 913 C C . ILE A 1 110 ? 0.275 -4.747 6.367 1.00 89.00 110 ILE A C 1
ATOM 915 O O . ILE A 1 110 ? -0.558 -5.314 7.078 1.00 89.00 110 ILE A O 1
ATOM 919 N N . GLY A 1 111 ? 0.843 -3.604 6.730 1.00 77.62 111 GLY A N 1
ATOM 920 C CA . GLY A 1 111 ? 0.529 -2.976 8.007 1.00 77.62 111 GLY A CA 1
ATOM 921 C C . GLY A 1 111 ? 1.686 -2.173 8.568 1.00 77.62 111 GLY A C 1
ATOM 922 O O . GLY A 1 111 ? 2.678 -1.910 7.894 1.00 77.62 111 GLY A O 1
ATOM 923 N N . LYS A 1 112 ? 1.533 -1.723 9.813 1.00 63.00 112 LYS A N 1
ATOM 924 C CA . LYS A 1 112 ? 2.543 -0.900 10.468 1.00 63.00 112 LYS A CA 1
ATOM 925 C C . LYS A 1 112 ? 3.634 -1.775 11.079 1.00 63.00 112 LYS A C 1
ATOM 927 O O . LYS A 1 112 ? 3.592 -2.037 12.277 1.00 63.00 112 LYS A O 1
ATOM 932 N N . SER A 1 113 ? 4.721 -1.986 10.337 1.00 50.56 113 SER A N 1
ATOM 933 C CA . SER A 1 113 ? 6.019 -2.032 11.010 1.00 50.56 113 SER A CA 1
ATOM 934 C C . SER A 1 113 ? 6.254 -0.659 11.643 1.00 50.56 113 SER A C 1
ATOM 936 O O . SER A 1 113 ? 6.472 0.344 10.955 1.00 50.56 113 SER A O 1
ATOM 938 N N . CYS A 1 114 ? 6.158 -0.589 12.970 1.00 42.12 114 CYS A N 1
ATOM 939 C CA . CYS A 1 114 ? 6.425 0.622 13.747 1.00 42.12 114 CYS A CA 1
ATOM 940 C C . CYS A 1 114 ? 7.870 1.133 13.587 1.00 42.12 114 CYS A C 1
ATOM 942 O O . CYS A 1 114 ? 8.158 2.253 14.004 1.00 42.12 114 CYS A O 1
ATOM 944 N N . TYR A 1 115 ? 8.743 0.357 12.938 1.00 42.50 115 TYR A N 1
ATOM 945 C CA . TYR A 1 115 ? 10.149 0.674 12.710 1.00 42.50 115 TYR A CA 1
ATOM 946 C C . TYR A 1 115 ? 10.455 1.182 11.289 1.00 42.50 115 TYR A C 1
ATOM 948 O O . TYR A 1 115 ? 11.408 1.938 11.126 1.00 42.50 115 TYR A O 1
ATOM 956 N N . PHE A 1 116 ? 9.640 0.849 10.274 1.00 48.06 116 PHE A N 1
ATOM 957 C CA . PHE A 1 116 ? 9.970 1.097 8.853 1.00 48.06 116 PHE A CA 1
ATOM 958 C C . PHE A 1 116 ? 9.000 2.008 8.100 1.00 48.06 116 PHE A C 1
ATOM 960 O O . PHE A 1 116 ? 8.901 1.957 6.874 1.00 48.06 116 PHE A O 1
ATOM 967 N N . GLY A 1 117 ? 8.291 2.873 8.818 1.00 52.69 117 GLY A N 1
ATOM 968 C CA . GLY A 1 117 ? 7.511 3.914 8.167 1.00 52.69 117 GLY A CA 1
ATOM 969 C C . GLY A 1 117 ? 6.273 3.403 7.427 1.00 52.69 117 GLY A C 1
ATOM 970 O O . GLY A 1 117 ? 5.969 3.865 6.333 1.00 52.69 117 GLY A O 1
ATOM 971 N N . GLY A 1 118 ? 5.517 2.492 8.054 1.00 61.06 118 GLY A N 1
ATOM 972 C CA . GLY A 1 118 ? 4.124 2.217 7.672 1.00 61.06 118 GLY A CA 1
ATOM 973 C C . GLY A 1 118 ? 3.920 1.659 6.259 1.00 61.06 118 GLY A C 1
ATOM 974 O O . GLY A 1 118 ? 2.851 1.869 5.681 1.00 61.06 118 GLY A O 1
ATOM 975 N N . GLY A 1 119 ? 4.938 0.993 5.713 1.00 78.12 119 GLY A N 1
ATOM 976 C CA . GLY A 1 119 ? 4.913 0.323 4.417 1.00 78.12 119 GLY A CA 1
ATOM 977 C C . GLY A 1 119 ? 4.740 -1.192 4.517 1.00 78.12 119 GLY A C 1
ATOM 978 O O . GLY A 1 119 ? 4.641 -1.758 5.601 1.00 78.12 119 GLY A O 1
ATOM 979 N N . TRP A 1 120 ? 4.702 -1.847 3.363 1.00 87.62 120 TRP A N 1
ATOM 980 C CA . TRP A 1 120 ? 4.692 -3.297 3.254 1.00 87.62 120 TRP A CA 1
ATOM 981 C C . TRP A 1 120 ? 6.104 -3.832 3.430 1.00 87.62 120 TRP A C 1
ATOM 983 O O . TRP A 1 120 ? 7.075 -3.239 2.956 1.00 87.62 120 TRP A O 1
ATOM 993 N N . GLU A 1 121 ? 6.192 -4.978 4.082 1.00 88.25 121 GLU A N 1
ATOM 994 C CA . GLU A 1 121 ? 7.445 -5.668 4.348 1.00 88.25 121 GLU A CA 1
ATOM 995 C C . GLU A 1 121 ? 7.448 -7.011 3.626 1.00 88.25 121 GLU A C 1
ATOM 997 O O . GLU A 1 121 ? 6.462 -7.749 3.674 1.00 88.25 121 GLU A O 1
ATOM 1002 N N . ILE A 1 122 ? 8.541 -7.313 2.929 1.00 90.94 122 ILE A N 1
ATOM 1003 C CA . ILE A 1 122 ? 8.672 -8.493 2.078 1.00 90.94 122 ILE A CA 1
ATOM 1004 C C . ILE A 1 122 ? 9.805 -9.351 2.622 1.00 90.94 122 ILE A C 1
ATOM 1006 O O . ILE A 1 122 ? 10.975 -8.978 2.547 1.00 90.94 122 ILE A O 1
ATOM 1010 N N . LEU A 1 123 ? 9.453 -10.524 3.140 1.00 90.56 123 LEU A N 1
ATOM 1011 C CA . LEU A 1 123 ? 10.393 -11.464 3.742 1.00 90.56 123 LEU A CA 1
ATOM 1012 C C . LEU A 1 123 ? 10.377 -12.784 2.983 1.00 90.56 123 LEU A C 1
ATOM 1014 O O . LEU A 1 123 ? 9.327 -13.230 2.524 1.00 90.56 123 LEU A O 1
ATOM 1018 N N . GLY A 1 124 ? 11.529 -13.447 2.892 1.00 91.06 124 GLY A N 1
ATOM 1019 C CA . GLY A 1 124 ? 11.578 -14.828 2.414 1.00 91.06 124 GLY A CA 1
ATOM 1020 C C . GLY A 1 124 ? 10.673 -15.723 3.265 1.00 91.06 124 GLY A C 1
ATOM 1021 O O . GLY A 1 124 ? 10.536 -15.513 4.472 1.00 91.06 124 GLY A O 1
ATOM 1022 N N . ARG A 1 125 ? 10.060 -16.740 2.653 1.00 89.19 125 ARG A N 1
ATOM 1023 C CA . ARG A 1 125 ? 9.033 -17.592 3.282 1.00 89.19 125 ARG A CA 1
ATOM 1024 C C . ARG A 1 125 ? 9.395 -18.137 4.669 1.00 89.19 125 ARG A C 1
ATOM 1026 O O . ARG A 1 125 ? 8.511 -18.292 5.506 1.00 89.19 125 ARG A O 1
ATOM 1033 N N . ASN A 1 126 ? 10.674 -18.432 4.895 1.00 88.25 126 ASN A N 1
ATOM 1034 C CA . ASN A 1 126 ? 11.173 -19.064 6.119 1.00 88.25 126 ASN A CA 1
ATOM 1035 C C . ASN A 1 126 ? 11.774 -18.081 7.140 1.00 88.25 126 ASN A C 1
ATOM 1037 O O . ASN A 1 126 ? 12.282 -18.523 8.168 1.00 88.25 126 ASN A O 1
ATOM 1041 N N . ILE A 1 127 ? 11.763 -16.775 6.863 1.00 86.06 127 ILE A N 1
ATOM 1042 C CA . ILE A 1 127 ? 12.300 -15.765 7.780 1.00 86.06 127 ILE A CA 1
ATOM 1043 C C . ILE A 1 127 ? 11.278 -15.502 8.892 1.00 86.06 127 ILE A C 1
ATOM 1045 O O . ILE A 1 127 ? 10.119 -15.183 8.619 1.00 86.06 127 ILE A O 1
ATOM 1049 N N . ASP A 1 128 ? 11.715 -15.614 10.149 1.00 83.31 128 ASP A N 1
ATOM 1050 C CA . ASP A 1 128 ? 10.919 -15.174 11.295 1.00 83.31 128 ASP A CA 1
ATOM 1051 C C . ASP A 1 128 ? 10.997 -13.653 11.421 1.00 83.31 128 ASP A C 1
ATOM 1053 O O . ASP A 1 128 ? 12.027 -13.083 11.784 1.00 83.31 128 ASP A O 1
ATOM 1057 N N . ARG A 1 129 ? 9.868 -13.001 11.161 1.00 78.25 129 ARG A N 1
ATOM 1058 C CA . ARG A 1 129 ? 9.715 -11.552 11.251 1.00 78.25 129 ARG A CA 1
ATOM 1059 C C . ARG A 1 129 ? 10.031 -10.983 12.639 1.00 78.25 129 ARG A C 1
ATOM 1061 O O . ARG A 1 129 ? 10.420 -9.827 12.745 1.00 78.25 129 ARG A O 1
ATOM 1068 N N . ASN A 1 130 ? 9.837 -11.760 13.705 1.00 80.00 130 ASN A N 1
ATOM 1069 C CA . ASN A 1 130 ? 10.077 -11.292 15.075 1.00 80.00 130 ASN A CA 1
ATOM 1070 C C . ASN A 1 130 ? 11.547 -11.403 15.497 1.00 80.00 130 ASN A C 1
ATOM 1072 O O . ASN A 1 130 ? 11.898 -11.020 16.614 1.00 80.00 130 ASN A O 1
ATOM 1076 N N . SER A 1 131 ? 12.389 -11.958 14.627 1.00 79.12 131 SER A N 1
ATOM 1077 C CA . SER A 1 131 ? 13.829 -12.050 14.823 1.00 79.12 131 SER A CA 1
ATOM 1078 C C . SER A 1 131 ? 14.551 -10.938 14.066 1.00 79.12 131 SER A C 1
ATOM 1080 O O . SER A 1 131 ? 13.983 -10.309 13.177 1.00 79.12 131 SER A O 1
ATOM 1082 N N . GLU A 1 132 ? 15.806 -10.670 14.422 1.00 75.38 132 GLU A N 1
ATOM 1083 C CA . GLU A 1 132 ? 16.653 -9.820 13.586 1.00 75.38 132 GLU A CA 1
ATOM 1084 C C . GLU A 1 132 ? 16.910 -10.527 12.252 1.00 75.38 132 GLU A C 1
ATOM 1086 O O . GLU A 1 132 ? 17.339 -11.682 12.223 1.00 75.38 132 GLU A O 1
ATOM 1091 N N . TYR A 1 133 ? 16.657 -9.830 11.148 1.00 75.31 133 TYR A N 1
ATOM 1092 C CA . TYR A 1 133 ? 16.911 -10.330 9.805 1.00 75.31 133 TYR A CA 1
ATOM 1093 C C . TYR A 1 133 ? 17.500 -9.221 8.931 1.00 75.31 133 TYR A C 1
ATOM 1095 O O . TYR A 1 133 ? 17.293 -8.028 9.166 1.00 75.31 133 TYR A O 1
ATOM 1103 N N . GLU A 1 134 ? 18.251 -9.620 7.910 1.00 74.00 134 GLU A N 1
ATOM 1104 C CA . GLU A 1 134 ? 18.749 -8.691 6.901 1.00 74.00 134 GLU A CA 1
ATOM 1105 C C . GLU A 1 134 ? 17.640 -8.332 5.910 1.00 74.00 134 GLU A C 1
ATOM 1107 O O . GLU A 1 134 ? 16.820 -9.174 5.535 1.00 74.00 134 GLU A O 1
ATOM 1112 N N . GLY A 1 135 ? 17.621 -7.070 5.478 1.00 71.25 135 GLY A N 1
ATOM 1113 C CA . GLY A 1 135 ? 16.658 -6.579 4.500 1.00 71.25 135 GLY A CA 1
ATOM 1114 C C . GLY A 1 135 ? 16.660 -7.406 3.214 1.00 71.25 135 GLY A C 1
ATOM 1115 O O . GLY A 1 135 ? 17.716 -7.730 2.671 1.00 71.25 135 GLY A O 1
ATOM 1116 N N . SER A 1 136 ? 15.472 -7.742 2.712 1.00 80.31 136 SER A N 1
ATOM 1117 C CA . SER A 1 136 ? 15.351 -8.588 1.526 1.00 80.31 136 SER A CA 1
ATOM 1118 C C . SER A 1 136 ? 15.755 -7.834 0.256 1.00 80.31 136 SER A C 1
ATOM 1120 O O . SER A 1 136 ? 15.266 -6.734 -0.009 1.00 80.31 136 SER A O 1
ATOM 1122 N N . VAL A 1 137 ? 16.613 -8.437 -0.574 1.00 86.50 137 VAL A N 1
ATOM 1123 C CA . VAL A 1 137 ? 17.053 -7.846 -1.854 1.00 86.50 137 VAL A CA 1
ATOM 1124 C C . VAL A 1 137 ? 15.856 -7.559 -2.762 1.00 86.50 137 VAL A C 1
ATOM 1126 O O . VAL A 1 137 ? 15.793 -6.488 -3.366 1.00 86.50 137 VAL A O 1
ATOM 1129 N N . ILE A 1 138 ? 14.866 -8.459 -2.798 1.00 90.12 138 ILE A N 1
ATOM 1130 C CA . ILE A 1 138 ? 13.649 -8.272 -3.599 1.00 90.12 138 ILE A CA 1
ATOM 1131 C C . ILE A 1 138 ? 12.845 -7.047 -3.154 1.00 90.12 138 ILE A C 1
ATOM 1133 O O . ILE A 1 138 ? 12.261 -6.359 -3.987 1.00 90.12 138 ILE A O 1
ATOM 1137 N N . GLN A 1 139 ? 12.855 -6.720 -1.855 1.00 90.69 139 GLN A N 1
ATOM 1138 C CA . GLN A 1 139 ? 12.167 -5.539 -1.340 1.00 90.69 139 GLN A CA 1
ATOM 1139 C C . GLN A 1 139 ? 12.762 -4.260 -1.931 1.00 90.69 139 GLN A C 1
ATOM 1141 O O . GLN A 1 139 ? 12.012 -3.361 -2.304 1.00 90.69 139 GLN A O 1
ATOM 1146 N N . ASN A 1 140 ? 14.091 -4.199 -2.070 1.00 87.38 140 ASN A N 1
ATOM 1147 C CA . ASN A 1 140 ? 14.768 -3.066 -2.700 1.00 87.38 140 ASN A CA 1
ATOM 1148 C C . ASN A 1 140 ? 14.456 -3.000 -4.200 1.00 87.38 140 ASN A C 1
ATOM 1150 O O . ASN A 1 140 ? 14.077 -1.941 -4.679 1.00 87.38 140 ASN A O 1
ATOM 1154 N N . VAL A 1 141 ? 14.491 -4.132 -4.913 1.00 89.56 141 VAL A N 1
ATOM 1155 C CA . VAL A 1 141 ? 14.128 -4.180 -6.343 1.00 89.56 141 VAL A CA 1
ATOM 1156 C C . VAL A 1 141 ? 12.705 -3.662 -6.579 1.00 89.56 141 VAL A C 1
ATOM 1158 O O . VAL A 1 141 ? 12.478 -2.822 -7.448 1.00 89.56 141 VAL A O 1
ATOM 1161 N N . ILE A 1 142 ? 11.739 -4.122 -5.782 1.00 92.25 142 ILE A N 1
ATOM 1162 C CA . ILE A 1 142 ? 10.343 -3.684 -5.889 1.00 92.25 142 ILE A CA 1
ATOM 1163 C C . ILE A 1 142 ? 10.200 -2.201 -5.499 1.00 92.25 142 ILE A C 1
ATOM 1165 O O . ILE A 1 142 ? 9.444 -1.470 -6.145 1.00 92.25 142 ILE A O 1
ATOM 1169 N N . CYS A 1 143 ? 10.928 -1.741 -4.474 1.00 89.50 143 CYS A N 1
ATOM 1170 C CA . CYS A 1 143 ? 10.983 -0.331 -4.082 1.00 89.50 143 CYS A CA 1
ATOM 1171 C C . CYS A 1 143 ? 11.458 0.554 -5.244 1.00 89.50 143 CYS A C 1
ATOM 1173 O O . CYS A 1 143 ? 10.758 1.502 -5.602 1.00 89.50 143 CYS A O 1
ATOM 1175 N N . ASP A 1 144 ? 12.576 0.197 -5.881 1.00 89.25 144 ASP A N 1
ATOM 1176 C CA . ASP A 1 144 ? 13.181 0.940 -6.991 1.00 89.25 144 ASP A CA 1
ATOM 1177 C C . ASP A 1 144 ? 12.221 1.052 -8.185 1.00 89.25 144 ASP A C 1
ATOM 1179 O O . ASP A 1 144 ? 12.059 2.125 -8.773 1.00 89.25 144 ASP A O 1
ATOM 1183 N N . ILE A 1 145 ? 11.513 -0.038 -8.516 1.00 91.69 145 ILE A N 1
ATOM 1184 C CA . ILE A 1 145 ? 10.502 -0.039 -9.583 1.00 91.69 145 ILE A CA 1
ATOM 1185 C C . ILE A 1 145 ? 9.390 0.971 -9.273 1.00 91.69 145 ILE A C 1
ATOM 1187 O O . ILE A 1 145 ? 9.034 1.783 -10.133 1.00 91.69 145 ILE A O 1
ATOM 1191 N N . TYR A 1 146 ? 8.837 0.958 -8.056 1.00 91.38 146 TYR A N 1
ATOM 1192 C CA . TYR A 1 146 ? 7.774 1.899 -7.693 1.00 91.38 146 TYR A CA 1
ATOM 1193 C C . TYR A 1 146 ? 8.262 3.339 -7.573 1.00 91.38 146 TYR A C 1
ATOM 1195 O O . TYR A 1 146 ? 7.501 4.253 -7.888 1.00 91.38 146 TYR A O 1
ATOM 1203 N N . GLU A 1 147 ? 9.500 3.563 -7.146 1.00 89.00 147 GLU A N 1
ATOM 1204 C CA . GLU A 1 147 ? 10.109 4.890 -7.118 1.00 89.00 147 GLU A CA 1
ATOM 1205 C C . GLU A 1 147 ? 10.221 5.471 -8.531 1.00 89.00 147 GLU A C 1
ATOM 1207 O O . GLU A 1 147 ? 9.762 6.584 -8.785 1.00 89.00 147 GLU A O 1
ATOM 1212 N N . ILE A 1 148 ? 10.714 4.683 -9.484 1.00 91.44 148 ILE A N 1
ATOM 1213 C CA . ILE A 1 148 ? 10.802 5.063 -10.897 1.00 91.44 148 ILE A CA 1
ATOM 1214 C C . ILE A 1 148 ? 9.424 5.341 -11.510 1.00 91.44 148 ILE A C 1
ATOM 1216 O O . ILE A 1 148 ? 9.248 6.340 -12.213 1.00 91.44 148 ILE A O 1
ATOM 1220 N N . LEU A 1 149 ? 8.429 4.493 -11.229 1.00 92.12 149 LEU A N 1
ATOM 1221 C CA . LEU A 1 149 ? 7.058 4.687 -11.705 1.00 92.12 149 LEU A CA 1
ATOM 1222 C C . LEU A 1 149 ? 6.439 5.976 -11.157 1.00 92.12 149 LEU A C 1
ATOM 1224 O O . LEU A 1 149 ? 5.879 6.759 -11.927 1.00 92.12 149 LEU A O 1
ATOM 1228 N N . LYS A 1 150 ? 6.589 6.234 -9.851 1.00 89.44 150 LYS A N 1
ATOM 1229 C CA . LYS A 1 150 ? 6.129 7.476 -9.214 1.00 89.44 150 LYS A CA 1
ATOM 1230 C C . LYS A 1 150 ? 6.826 8.682 -9.834 1.00 89.44 150 LYS A C 1
ATOM 1232 O O . LYS A 1 150 ? 6.148 9.589 -10.303 1.00 89.44 150 LYS A O 1
ATOM 1237 N N . THR A 1 151 ? 8.153 8.673 -9.921 1.00 89.69 151 THR A N 1
ATOM 1238 C CA . THR A 1 151 ? 8.936 9.775 -10.500 1.00 89.69 151 THR A CA 1
ATOM 1239 C C . THR A 1 151 ? 8.522 10.070 -11.938 1.00 89.69 151 THR A C 1
ATOM 1241 O O . THR A 1 151 ? 8.346 11.235 -12.292 1.00 89.69 151 THR A O 1
ATOM 1244 N N . GLN A 1 152 ? 8.280 9.052 -12.767 1.00 92.88 152 GLN A N 1
ATOM 1245 C CA . GLN A 1 152 ? 7.798 9.275 -14.129 1.00 92.88 152 GLN A CA 1
ATOM 1246 C C . GLN A 1 152 ? 6.379 9.862 -14.175 1.00 92.88 152 GLN A C 1
ATOM 1248 O O . GLN A 1 152 ? 6.100 10.690 -15.044 1.00 92.88 152 GLN A O 1
ATOM 1253 N N . GLU A 1 153 ? 5.478 9.458 -13.277 1.00 90.94 153 GLU A N 1
ATOM 1254 C CA . GLU A 1 153 ? 4.140 10.056 -13.168 1.00 90.94 153 GLU A CA 1
ATOM 1255 C C . GLU A 1 153 ? 4.212 11.534 -12.780 1.00 90.94 153 GLU A C 1
ATOM 1257 O O . GLU A 1 153 ? 3.541 12.362 -13.396 1.00 90.94 153 GLU A O 1
ATOM 1262 N N . LEU A 1 154 ? 5.080 11.886 -11.829 1.00 88.81 154 LEU A N 1
ATOM 1263 C CA . LEU A 1 154 ? 5.330 13.282 -11.461 1.00 88.81 154 LEU A CA 1
ATOM 1264 C C . LEU A 1 154 ? 5.905 14.070 -12.625 1.00 88.81 154 LEU A C 1
ATOM 1266 O O . LEU A 1 154 ? 5.401 15.138 -12.961 1.00 88.81 154 LEU A O 1
ATOM 1270 N N . LEU A 1 155 ? 6.911 13.509 -13.290 1.00 90.75 155 LEU A N 1
ATOM 1271 C CA . LEU A 1 155 ? 7.525 14.129 -14.449 1.00 90.75 155 LEU A CA 1
ATOM 1272 C C . LEU A 1 155 ? 6.490 14.383 -15.549 1.00 90.75 155 LEU A C 1
ATOM 1274 O O . LEU A 1 155 ? 6.453 15.482 -16.086 1.00 90.75 155 LEU A O 1
ATOM 1278 N N . ASN A 1 156 ? 5.599 13.425 -15.821 1.00 90.94 156 ASN A N 1
ATOM 1279 C CA . ASN A 1 156 ? 4.505 13.594 -16.781 1.00 90.94 156 ASN A CA 1
ATOM 1280 C C . ASN A 1 156 ? 3.523 14.707 -16.378 1.00 90.94 156 ASN A C 1
ATOM 1282 O O . ASN A 1 156 ? 3.033 15.412 -17.256 1.00 90.94 156 ASN A O 1
ATOM 1286 N N . ASN A 1 157 ? 3.246 14.873 -15.081 1.00 89.44 157 ASN A N 1
ATOM 1287 C CA . ASN A 1 157 ? 2.356 15.924 -14.579 1.00 89.44 157 ASN A CA 1
ATOM 1288 C C . ASN A 1 157 ? 2.975 17.327 -14.686 1.00 89.44 157 ASN A C 1
ATOM 1290 O O . ASN A 1 157 ? 2.247 18.298 -14.881 1.00 89.44 157 ASN A O 1
ATOM 1294 N N . ILE A 1 158 ? 4.301 17.444 -14.560 1.00 89.56 158 ILE A N 1
ATOM 1295 C CA . ILE A 1 158 ? 5.022 18.722 -14.685 1.00 89.56 158 ILE A CA 1
ATOM 1296 C C . ILE A 1 158 ? 5.302 19.048 -16.151 1.00 89.56 158 ILE A C 1
ATOM 1298 O O . ILE A 1 158 ? 5.085 20.170 -16.607 1.00 89.56 158 ILE A O 1
ATOM 1302 N N . ASN A 1 159 ? 5.872 18.086 -16.874 1.00 89.25 159 ASN A N 1
ATOM 1303 C CA . ASN A 1 159 ? 6.326 18.238 -18.245 1.00 89.25 159 ASN A CA 1
ATOM 1304 C C . ASN A 1 159 ? 6.398 16.877 -18.952 1.00 89.25 159 ASN A C 1
ATOM 1306 O O . ASN A 1 159 ? 7.357 16.111 -18.820 1.00 89.25 159 ASN A O 1
ATOM 1310 N N . ASP A 1 160 ? 5.397 16.616 -19.785 1.00 91.00 160 ASP A N 1
ATOM 1311 C CA . ASP A 1 160 ? 5.236 15.363 -20.513 1.00 91.00 160 ASP A CA 1
ATOM 1312 C C . ASP A 1 160 ? 6.280 15.120 -21.618 1.00 91.00 160 ASP A C 1
ATOM 1314 O O . ASP A 1 160 ? 6.308 14.023 -22.181 1.00 91.00 160 ASP A O 1
ATOM 1318 N N . LYS A 1 161 ? 7.173 16.077 -21.901 1.00 94.31 161 LYS A N 1
ATOM 1319 C CA . LYS A 1 161 ? 8.263 15.932 -22.877 1.00 94.31 161 LYS A CA 1
ATOM 1320 C C . LYS A 1 161 ? 9.349 14.962 -22.414 1.00 94.31 161 LYS A C 1
ATOM 1322 O O . LYS A 1 161 ? 10.066 14.416 -23.257 1.00 94.31 161 LYS A O 1
ATOM 1327 N N . TYR A 1 162 ? 9.510 14.770 -21.107 1.00 94.44 162 TYR A N 1
ATOM 1328 C CA . TYR A 1 162 ? 10.623 14.002 -20.554 1.00 94.44 162 TYR A CA 1
ATOM 1329 C C . TYR A 1 162 ? 10.234 12.577 -20.160 1.00 94.44 162 TYR A C 1
ATOM 1331 O O . TYR A 1 162 ? 9.092 12.284 -19.797 1.00 94.44 162 TYR A O 1
ATOM 1339 N N . LYS A 1 163 ? 11.218 11.680 -20.214 1.00 94.56 163 LYS A N 1
ATOM 1340 C CA . LYS A 1 163 ? 11.113 10.317 -19.701 1.00 94.56 163 LYS A CA 1
ATOM 1341 C C . LYS A 1 163 ? 12.387 9.855 -19.007 1.00 94.56 163 LYS A C 1
ATOM 1343 O O . LYS A 1 163 ? 13.474 10.298 -19.363 1.00 94.56 163 LYS A O 1
ATOM 1348 N N . LEU A 1 164 ? 12.249 8.903 -18.098 1.00 94.12 164 LEU A N 1
ATOM 1349 C CA . LEU A 1 164 ? 13.358 8.109 -17.582 1.00 94.12 164 LEU A CA 1
ATOM 1350 C C . LEU A 1 164 ? 13.776 7.048 -18.610 1.00 94.12 164 LEU A C 1
ATOM 1352 O O . LEU A 1 164 ? 12.982 6.654 -19.477 1.00 94.12 164 LEU A O 1
ATOM 1356 N N . SER A 1 165 ? 15.033 6.595 -18.548 1.00 91.06 165 SER A N 1
ATOM 1357 C CA . SER A 1 165 ? 15.604 5.711 -19.575 1.00 91.06 165 SER A CA 1
ATOM 1358 C C . SER A 1 165 ? 14.845 4.392 -19.708 1.00 91.06 165 SER A C 1
ATOM 1360 O O . SER A 1 165 ? 14.649 3.949 -20.836 1.00 91.06 165 SER A O 1
ATOM 1362 N N . CYS A 1 166 ? 14.328 3.844 -18.608 1.00 89.38 166 CYS A N 1
ATOM 1363 C CA . CYS A 1 166 ? 13.586 2.583 -18.551 1.00 89.38 166 CYS A CA 1
ATOM 1364 C C . CYS A 1 166 ? 12.192 2.612 -19.196 1.00 89.38 166 CYS A C 1
ATOM 1366 O O . CYS A 1 166 ? 11.569 1.559 -19.317 1.00 89.38 166 CYS A O 1
ATOM 1368 N N . PHE A 1 167 ? 11.697 3.769 -19.657 1.00 91.94 167 PHE A N 1
ATOM 1369 C CA . PHE A 1 167 ? 10.380 3.881 -20.294 1.00 91.94 167 PHE A CA 1
ATOM 1370 C C . PHE A 1 167 ? 10.431 3.803 -21.826 1.00 91.94 167 PHE A C 1
ATOM 1372 O O . PHE A 1 167 ? 11.323 4.342 -22.501 1.00 91.94 167 PHE A O 1
ATOM 1379 N N . ASN A 1 168 ? 9.403 3.186 -22.407 1.00 87.50 168 ASN A N 1
ATOM 1380 C CA . ASN A 1 168 ? 9.299 2.907 -23.842 1.00 87.50 168 ASN A CA 1
ATOM 1381 C C . ASN A 1 168 ? 8.686 4.050 -24.687 1.00 87.50 168 ASN A C 1
ATOM 1383 O O . ASN A 1 168 ? 8.468 3.873 -25.882 1.00 87.50 168 ASN A O 1
ATOM 1387 N N . TYR A 1 169 ? 8.475 5.256 -24.140 1.00 86.12 169 TYR A N 1
ATOM 1388 C CA . TYR A 1 169 ? 7.887 6.366 -24.912 1.00 86.12 169 TYR A CA 1
ATOM 1389 C C . TYR A 1 169 ? 8.804 6.830 -26.060 1.00 86.12 169 TYR A C 1
ATOM 1391 O O . TYR A 1 169 ? 9.889 7.357 -25.811 1.00 86.12 169 TYR A O 1
ATOM 1399 N N . SER A 1 170 ? 8.389 6.670 -27.318 1.00 79.19 170 SER A N 1
ATOM 1400 C CA . SER A 1 170 ? 9.242 6.931 -28.493 1.00 79.19 170 SER A CA 1
ATOM 1401 C C . SER A 1 170 ? 9.587 8.411 -28.713 1.00 79.19 170 SER A C 1
ATOM 1403 O O . SER A 1 170 ? 10.636 8.717 -29.270 1.00 79.19 170 SER A O 1
ATOM 1405 N N . ASN A 1 171 ? 8.735 9.333 -28.249 1.00 86.44 171 ASN A N 1
ATOM 1406 C CA . ASN A 1 171 ? 8.797 10.760 -28.602 1.00 86.44 171 ASN A CA 1
ATOM 1407 C C . ASN A 1 171 ? 9.223 11.671 -27.436 1.00 86.44 171 ASN A C 1
ATOM 1409 O O . ASN A 1 171 ? 8.977 12.875 -27.478 1.00 86.44 171 ASN A O 1
ATOM 1413 N N . LYS A 1 172 ? 9.827 11.107 -26.384 1.00 93.00 172 LYS A N 1
ATOM 1414 C CA . LYS A 1 172 ? 10.219 11.849 -25.177 1.00 93.00 172 LYS A CA 1
ATOM 1415 C C . LYS A 1 172 ? 11.735 11.918 -25.017 1.00 93.00 172 LYS A C 1
ATOM 1417 O O . LYS A 1 172 ? 12.441 10.946 -25.289 1.00 93.00 172 LYS A O 1
ATOM 1422 N N . GLN A 1 173 ? 12.224 13.062 -24.545 1.00 94.56 173 GLN A N 1
ATOM 1423 C CA . GLN A 1 173 ? 13.634 13.274 -24.225 1.00 94.56 173 GLN A CA 1
ATOM 1424 C C . GLN A 1 173 ? 13.995 12.532 -22.933 1.00 94.56 173 GLN A C 1
ATOM 1426 O O . GLN A 1 173 ? 13.247 12.584 -21.962 1.00 94.56 173 GLN A O 1
ATOM 1431 N N . ILE A 1 174 ? 15.140 11.850 -22.921 1.00 94.56 174 ILE A N 1
ATOM 1432 C CA . ILE A 1 174 ? 15.594 11.082 -21.756 1.00 94.56 174 ILE A CA 1
ATOM 1433 C C . ILE A 1 174 ? 16.227 12.018 -20.719 1.00 94.56 174 ILE A C 1
ATOM 1435 O O . ILE A 1 174 ? 17.028 12.879 -21.085 1.00 94.56 174 ILE A O 1
ATOM 1439 N N . LEU A 1 175 ? 15.880 11.813 -19.449 1.00 93.69 175 LEU A N 1
ATOM 1440 C CA . LEU A 1 175 ? 16.583 12.311 -18.268 1.00 93.69 175 LEU A CA 1
ATOM 1441 C C . LEU A 1 175 ? 17.080 11.120 -17.443 1.00 93.69 175 LEU A C 1
ATOM 1443 O O . LEU A 1 175 ? 16.443 10.063 -17.420 1.00 93.69 175 LEU A O 1
ATOM 1447 N N . THR A 1 176 ? 18.199 11.301 -16.748 1.00 92.25 176 THR A N 1
ATOM 1448 C CA . THR A 1 176 ? 18.580 10.420 -15.634 1.00 92.25 176 THR A CA 1
ATOM 1449 C C . THR A 1 176 ? 17.590 10.574 -14.478 1.00 92.25 176 THR A C 1
ATOM 1451 O O . THR A 1 176 ? 16.894 11.591 -14.375 1.00 92.25 176 THR A O 1
ATOM 1454 N N . TYR A 1 177 ? 17.538 9.592 -13.578 1.00 89.94 177 TYR A N 1
ATOM 1455 C CA . TYR A 1 177 ? 16.723 9.680 -12.368 1.00 89.94 177 TYR A CA 1
ATOM 1456 C C . TYR A 1 177 ? 17.073 10.931 -11.554 1.00 89.94 177 TYR A C 1
ATOM 1458 O O . TYR A 1 177 ? 16.190 11.706 -11.199 1.00 89.94 177 TYR A O 1
ATOM 1466 N N . ASN A 1 178 ? 18.364 11.196 -11.340 1.00 88.75 178 ASN A N 1
ATOM 1467 C CA . ASN A 1 178 ? 18.809 12.354 -10.559 1.00 88.75 178 ASN A CA 1
ATOM 1468 C C . ASN A 1 178 ? 18.424 13.696 -11.203 1.00 88.75 178 ASN A C 1
ATOM 1470 O O . ASN A 1 178 ? 18.034 14.630 -10.499 1.00 88.75 178 ASN A O 1
ATOM 1474 N N . GLU A 1 179 ? 18.511 13.807 -12.532 1.00 92.31 179 GLU A N 1
ATOM 1475 C CA . GLU A 1 179 ? 18.056 15.001 -13.254 1.00 92.31 179 GLU A CA 1
ATOM 1476 C C . GLU A 1 179 ? 16.542 15.183 -13.142 1.00 92.31 179 GLU A C 1
ATOM 1478 O O . GLU A 1 179 ? 16.086 16.299 -12.895 1.00 92.31 179 GLU A O 1
ATOM 1483 N N . ALA A 1 180 ? 15.768 14.102 -13.279 1.00 91.50 180 ALA A N 1
ATOM 1484 C CA . ALA A 1 180 ? 14.319 14.140 -13.126 1.00 91.50 180 ALA A CA 1
ATOM 1485 C C . ALA A 1 180 ? 13.917 14.531 -11.698 1.00 91.50 180 ALA A C 1
ATOM 1487 O O . ALA A 1 180 ? 13.123 15.452 -11.530 1.00 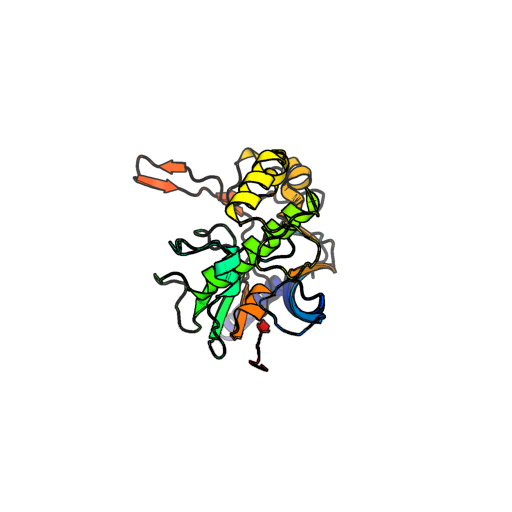91.50 180 ALA A O 1
ATOM 1488 N N . SER A 1 181 ? 14.506 13.912 -10.673 1.00 87.81 181 SER A N 1
ATOM 1489 C CA . SER A 1 181 ? 14.228 14.222 -9.266 1.00 87.81 181 SER A CA 1
ATOM 1490 C C . SER A 1 181 ? 14.573 15.669 -8.924 1.00 87.81 181 SER A C 1
ATOM 1492 O O . SER A 1 181 ? 13.780 16.358 -8.281 1.00 87.81 181 SER A O 1
ATOM 1494 N N . LYS A 1 182 ? 15.707 16.181 -9.419 1.00 89.38 182 LYS A N 1
ATOM 1495 C CA . LYS A 1 182 ? 16.062 17.597 -9.271 1.00 89.38 182 LYS A CA 1
ATOM 1496 C C . LYS A 1 182 ? 15.057 18.510 -9.979 1.00 89.38 182 LYS A C 1
ATOM 1498 O O . LYS A 1 182 ? 14.600 19.483 -9.387 1.00 89.38 182 LYS A O 1
ATOM 1503 N N . PHE A 1 183 ? 14.689 18.189 -11.218 1.00 90.06 183 PHE A N 1
ATOM 1504 C CA . PHE A 1 183 ? 13.709 18.957 -11.985 1.00 90.06 183 PHE A CA 1
ATOM 1505 C C . PHE A 1 183 ? 12.341 18.993 -11.288 1.00 90.06 183 PHE A C 1
ATOM 1507 O O . PHE A 1 183 ? 11.735 20.059 -11.183 1.00 90.06 183 PHE A O 1
ATOM 1514 N N . ILE A 1 184 ? 11.881 17.855 -10.760 1.00 88.25 184 ILE A N 1
ATOM 1515 C CA . ILE A 1 184 ? 10.647 17.735 -9.973 1.00 88.25 184 ILE A CA 1
ATOM 1516 C C . ILE A 1 184 ? 10.732 18.622 -8.730 1.00 88.25 184 ILE A C 1
ATOM 1518 O O . ILE A 1 184 ? 9.824 19.413 -8.483 1.00 88.25 184 ILE A O 1
ATOM 1522 N N . TYR A 1 185 ? 11.834 18.543 -7.982 1.00 84.62 185 TYR A N 1
ATOM 1523 C CA . TYR A 1 185 ? 12.046 19.349 -6.781 1.00 84.62 185 TYR A CA 1
ATOM 1524 C C . TYR A 1 185 ? 12.008 20.858 -7.067 1.00 84.62 185 TYR A C 1
ATOM 1526 O O . TYR A 1 185 ? 11.368 21.606 -6.335 1.00 84.62 185 TYR A O 1
ATOM 1534 N N . GLU A 1 186 ? 12.652 21.310 -8.144 1.00 88.00 186 GLU A N 1
ATOM 1535 C CA . GLU A 1 186 ? 12.716 22.731 -8.514 1.00 88.00 186 GLU A CA 1
ATOM 1536 C C . GLU A 1 186 ? 11.379 23.291 -9.027 1.00 88.00 186 GLU A C 1
ATOM 1538 O O . GLU A 1 186 ? 11.131 24.490 -8.897 1.00 88.00 186 GLU A O 1
ATOM 1543 N N . ASN A 1 187 ? 10.516 22.448 -9.605 1.00 83.44 187 ASN A N 1
ATOM 1544 C CA . ASN A 1 187 ? 9.269 22.876 -10.250 1.00 83.44 187 ASN A CA 1
ATOM 1545 C C . ASN A 1 187 ? 8.005 22.609 -9.413 1.00 83.44 187 ASN A C 1
ATOM 1547 O O . ASN A 1 187 ? 6.911 22.971 -9.847 1.00 83.44 187 ASN A O 1
ATOM 1551 N N . HIS A 1 188 ? 8.124 22.023 -8.218 1.00 72.81 188 HIS A N 1
ATOM 1552 C CA . HIS A 1 188 ? 6.983 21.773 -7.333 1.00 72.81 188 HIS A CA 1
ATOM 1553 C C . HIS A 1 188 ? 6.960 22.656 -6.082 1.00 72.81 188 HIS A C 1
ATOM 1555 O O . HIS A 1 188 ? 7.972 22.939 -5.447 1.00 72.81 188 HIS A O 1
ATOM 1561 N N . SER A 1 189 ? 5.747 23.036 -5.672 1.00 56.28 189 SER A N 1
ATOM 1562 C CA . SER A 1 189 ? 5.471 23.616 -4.358 1.00 56.28 189 SER A CA 1
ATOM 1563 C C . SER A 1 189 ? 5.515 22.556 -3.249 1.00 56.28 189 SER A C 1
ATOM 1565 O O . SER A 1 189 ? 5.097 21.418 -3.455 1.00 56.28 189 SER A O 1
ATOM 1567 N N . ILE A 1 190 ? 5.886 22.977 -2.033 1.00 51.50 190 ILE A N 1
ATOM 1568 C CA . ILE A 1 190 ? 5.904 22.190 -0.777 1.00 51.50 190 ILE A CA 1
ATOM 1569 C C . ILE A 1 190 ? 4.609 21.381 -0.537 1.00 51.50 190 ILE A C 1
ATOM 1571 O O . ILE A 1 190 ? 4.642 20.337 0.105 1.00 51.50 190 ILE A O 1
ATOM 1575 N N . GLU A 1 191 ? 3.465 21.816 -1.074 1.00 45.75 191 GLU A N 1
ATOM 1576 C CA . GLU A 1 191 ? 2.180 21.103 -0.992 1.00 45.75 191 GLU A CA 1
ATOM 1577 C C . GLU A 1 191 ? 2.187 19.686 -1.579 1.00 45.75 191 GLU A C 1
ATOM 1579 O O . GLU A 1 191 ? 1.413 18.848 -1.132 1.00 45.75 191 GLU A O 1
ATOM 1584 N N . PHE A 1 192 ? 3.092 19.388 -2.512 1.00 47.94 192 PHE A N 1
ATOM 1585 C CA . PHE A 1 192 ? 3.242 18.046 -3.066 1.00 47.94 192 PHE A CA 1
ATOM 1586 C C . PHE A 1 192 ? 3.883 17.068 -2.058 1.00 47.94 192 PHE A C 1
ATOM 1588 O O . PHE A 1 192 ? 3.455 15.923 -1.948 1.00 47.94 192 PHE A O 1
ATOM 1595 N N . TYR A 1 193 ? 4.824 17.555 -1.240 1.00 48.50 193 TYR A N 1
ATOM 1596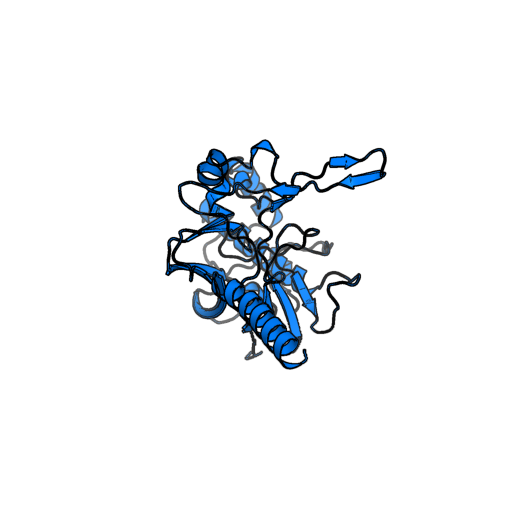 C CA . TYR A 1 193 ? 5.443 16.808 -0.133 1.00 48.50 193 TYR A CA 1
ATOM 1597 C C . TYR A 1 193 ? 4.554 16.743 1.122 1.00 48.50 193 TYR A C 1
ATOM 1599 O O . TYR A 1 193 ? 4.804 15.953 2.023 1.00 48.50 193 TYR A O 1
ATOM 1607 N N . LYS A 1 194 ? 3.470 17.533 1.203 1.00 43.69 194 LYS A N 1
ATOM 1608 C CA . LYS A 1 194 ? 2.475 17.390 2.291 1.00 43.69 194 LYS A CA 1
ATOM 1609 C C . LYS A 1 194 ? 1.673 16.092 2.199 1.00 43.69 194 LYS A C 1
ATOM 1611 O O . LYS A 1 194 ? 1.081 15.675 3.187 1.00 43.69 194 LYS A O 1
ATOM 1616 N N . ASN A 1 195 ? 1.677 15.462 1.030 1.00 48.38 195 ASN A N 1
ATOM 1617 C CA . ASN A 1 195 ? 1.126 14.137 0.787 1.00 48.38 195 ASN A CA 1
ATOM 1618 C C . ASN A 1 195 ? 2.152 13.038 1.123 1.00 48.38 195 ASN A C 1
ATOM 1620 O O . ASN A 1 195 ? 2.153 11.975 0.513 1.00 48.38 195 ASN A O 1
ATOM 1624 N N . GLU A 1 196 ? 3.061 13.281 2.066 1.00 54.94 196 GLU A N 1
ATOM 1625 C CA . GLU A 1 196 ? 3.879 12.225 2.648 1.00 54.94 196 GLU A CA 1
ATOM 1626 C C . GLU A 1 196 ? 3.054 11.394 3.632 1.00 54.94 196 GLU A C 1
ATOM 1628 O O . GLU A 1 196 ? 2.100 11.855 4.268 1.00 54.94 196 GLU A O 1
ATOM 1633 N N . VAL A 1 197 ? 3.416 10.120 3.747 1.00 57.50 197 VAL A N 1
ATOM 1634 C CA . VAL A 1 197 ? 2.811 9.218 4.720 1.00 57.50 197 VAL A CA 1
ATOM 1635 C C . VAL A 1 197 ? 3.067 9.792 6.106 1.00 57.50 197 VAL A C 1
ATOM 1637 O O . VAL A 1 197 ? 4.203 9.864 6.557 1.00 57.50 197 VAL A O 1
ATOM 1640 N N . ILE A 1 198 ? 2.005 10.198 6.802 1.00 61.41 198 ILE A N 1
ATOM 1641 C CA . ILE A 1 198 ? 2.124 10.634 8.195 1.00 61.41 198 ILE A CA 1
ATOM 1642 C C . ILE A 1 198 ? 2.359 9.394 9.054 1.00 61.41 198 ILE A C 1
ATOM 1644 O O . ILE A 1 198 ? 1.438 8.641 9.378 1.00 61.41 198 ILE A O 1
ATOM 1648 N N . LEU A 1 199 ? 3.626 9.173 9.383 1.00 60.62 199 LEU A N 1
ATOM 1649 C CA . LEU A 1 199 ? 4.078 8.060 10.216 1.00 60.62 199 LEU A CA 1
ATOM 1650 C C . LEU A 1 199 ? 3.930 8.368 11.692 1.00 60.62 199 LEU A C 1
ATOM 1652 O O . LEU A 1 199 ? 3.503 7.515 12.472 1.00 60.62 199 LEU A O 1
ATOM 1656 N N . ASN A 1 200 ? 4.218 9.618 12.028 1.00 70.00 200 ASN A N 1
ATOM 1657 C CA . ASN A 1 200 ? 4.150 10.147 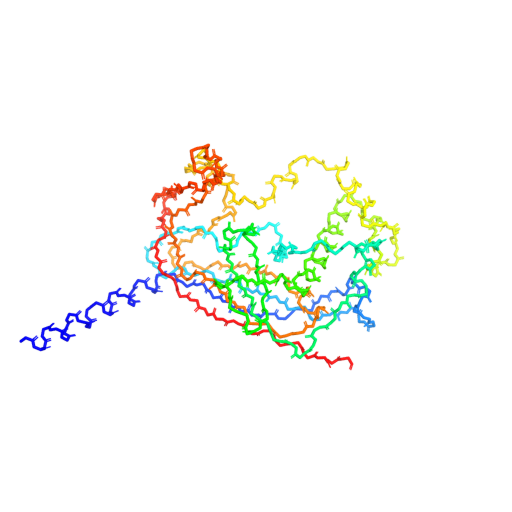13.366 1.00 70.00 200 ASN A CA 1
ATOM 1658 C C . ASN A 1 200 ? 3.222 11.353 13.359 1.00 70.00 200 ASN A C 1
ATOM 1660 O O . ASN A 1 200 ? 3.399 12.277 12.570 1.00 70.00 200 ASN A O 1
ATOM 1664 N N . TYR A 1 201 ? 2.218 11.319 14.224 1.00 78.31 201 TYR A N 1
ATOM 1665 C CA . TYR A 1 201 ? 1.273 12.417 14.363 1.00 78.31 201 TYR A CA 1
ATOM 1666 C C . TYR A 1 201 ? 1.802 13.411 15.393 1.00 78.31 201 TYR A C 1
ATOM 1668 O O . TYR A 1 201 ? 2.412 13.017 16.389 1.00 78.31 201 TYR A O 1
ATOM 1676 N N . LYS A 1 202 ? 1.526 14.701 15.222 1.00 84.56 202 LYS A N 1
ATOM 1677 C CA . LYS A 1 202 ? 1.659 15.638 16.340 1.00 84.56 202 LYS A CA 1
ATOM 1678 C C . LYS A 1 202 ? 0.491 15.429 17.283 1.00 84.56 202 LYS A C 1
ATOM 1680 O O . LYS A 1 202 ? -0.604 15.056 16.868 1.00 84.56 202 LYS A O 1
ATOM 1685 N N . ASP A 1 203 ? 0.688 15.724 18.564 1.00 85.44 203 ASP A N 1
ATOM 1686 C CA . ASP A 1 203 ? -0.419 15.661 19.526 1.00 85.44 203 ASP A CA 1
ATOM 1687 C C . ASP A 1 203 ? -1.603 16.534 19.072 1.00 85.44 203 ASP A C 1
ATOM 1689 O O . ASP A 1 203 ? -2.765 16.136 19.157 1.00 85.44 203 ASP A O 1
ATOM 1693 N N . THR A 1 204 ? -1.282 17.689 18.484 1.00 88.69 204 THR A N 1
ATOM 1694 C CA . THR A 1 204 ? -2.248 18.650 17.950 1.00 88.69 204 THR A CA 1
ATOM 1695 C C . THR A 1 204 ? -2.938 18.189 16.673 1.00 88.69 204 THR A C 1
ATOM 1697 O O . THR A 1 204 ? -3.859 18.876 16.242 1.00 88.69 204 THR A O 1
ATOM 1700 N N . ASP A 1 205 ? -2.521 17.080 16.057 1.00 87.00 205 ASP A N 1
ATOM 1701 C CA . ASP A 1 205 ? -3.143 16.509 14.857 1.00 87.00 205 ASP A CA 1
ATOM 1702 C C . ASP A 1 205 ? -4.350 15.623 15.193 1.00 87.00 205 ASP A C 1
ATOM 1704 O O . ASP A 1 205 ? -5.257 15.456 14.378 1.00 87.00 205 ASP A O 1
ATOM 1708 N N . ILE A 1 206 ? -4.408 15.093 16.419 1.00 90.44 206 ILE A N 1
ATOM 1709 C CA . ILE A 1 206 ? -5.435 14.138 16.851 1.00 90.44 206 ILE A CA 1
ATOM 1710 C C . ILE A 1 206 ? -6.628 14.878 17.456 1.00 90.44 206 ILE A C 1
ATOM 1712 O O . ILE A 1 206 ? -6.930 14.790 18.646 1.00 90.44 206 ILE A O 1
ATOM 1716 N N . THR A 1 207 ? -7.320 15.627 16.599 1.00 91.12 207 THR A N 1
ATOM 1717 C CA . THR A 1 207 ? -8.580 16.311 16.911 1.00 91.12 207 THR A CA 1
ATOM 1718 C C . THR A 1 207 ? -9.649 15.956 15.882 1.00 91.12 207 THR A C 1
ATOM 1720 O O . THR A 1 207 ? -9.338 15.598 14.746 1.00 91.12 207 THR A O 1
ATOM 1723 N N . ASN A 1 208 ? -10.929 16.065 16.257 1.00 91.62 208 ASN A N 1
ATOM 1724 C CA . ASN A 1 208 ? -12.040 15.772 15.342 1.00 91.62 208 ASN A CA 1
ATOM 1725 C C . ASN A 1 208 ? -11.967 16.610 14.057 1.00 91.62 208 ASN A C 1
ATOM 1727 O O . ASN A 1 208 ? -12.221 16.094 12.972 1.00 91.62 208 ASN A O 1
ATOM 1731 N N . GLU A 1 209 ? -11.616 17.890 14.188 1.00 91.75 209 GLU A N 1
ATOM 1732 C CA . GLU A 1 209 ? -11.525 18.829 13.072 1.00 91.75 209 GLU A CA 1
ATOM 1733 C C . GLU A 1 209 ? -10.405 18.443 12.104 1.00 91.75 209 GLU A C 1
ATOM 1735 O O . GLU A 1 209 ? -10.665 18.237 10.919 1.00 91.75 209 GLU A O 1
ATOM 1740 N N . LYS A 1 210 ? -9.179 18.252 12.605 1.00 91.69 210 LYS A N 1
ATOM 1741 C CA . LYS A 1 210 ? -8.045 17.884 11.752 1.00 91.69 210 LYS A CA 1
ATOM 1742 C C . LYS A 1 210 ? -8.185 16.499 11.144 1.00 91.69 210 LYS A C 1
ATOM 1744 O O . LYS A 1 210 ? -7.834 16.308 9.984 1.00 91.69 210 LYS A O 1
ATOM 1749 N N . ILE A 1 211 ? -8.751 15.536 11.873 1.00 90.38 211 ILE A N 1
ATOM 1750 C CA . ILE A 1 211 ? -8.991 14.203 11.313 1.00 90.38 211 ILE A CA 1
ATOM 1751 C C . ILE A 1 211 ? -9.933 14.272 10.104 1.00 90.38 211 ILE A C 1
ATOM 1753 O O . ILE A 1 211 ? -9.702 13.584 9.113 1.00 90.38 211 ILE A O 1
ATOM 1757 N N . ILE A 1 212 ? -10.967 15.114 10.150 1.00 89.44 212 ILE A N 1
ATOM 1758 C CA . ILE A 1 212 ? -11.925 15.253 9.045 1.00 89.44 212 ILE A CA 1
ATOM 1759 C C . ILE A 1 212 ? -11.395 16.124 7.906 1.00 89.44 212 ILE A C 1
ATOM 1761 O O . ILE A 1 212 ? -11.654 15.808 6.743 1.00 89.44 212 ILE A O 1
ATOM 1765 N N . ASN A 1 213 ? -10.682 17.201 8.225 1.00 87.12 213 ASN A N 1
ATOM 1766 C CA . ASN A 1 213 ? -10.303 18.210 7.240 1.00 87.12 213 ASN A CA 1
ATOM 1767 C C . ASN A 1 213 ? -8.931 17.948 6.607 1.00 87.12 213 ASN A C 1
ATOM 1769 O O . ASN A 1 213 ? -8.737 18.271 5.440 1.00 87.12 213 ASN A O 1
ATOM 1773 N N . GLU A 1 214 ? -7.997 17.353 7.351 1.00 85.88 214 GLU A N 1
ATOM 1774 C CA . GLU A 1 214 ? -6.587 17.235 6.950 1.00 85.88 214 GLU A CA 1
ATOM 1775 C C . GLU A 1 214 ? -6.137 15.774 6.832 1.00 85.88 214 GLU A C 1
ATOM 1777 O O . GLU A 1 214 ? -5.438 15.415 5.891 1.00 85.88 214 GLU A O 1
ATOM 1782 N N . LEU A 1 215 ? -6.572 14.899 7.746 1.00 84.94 215 LEU A N 1
ATOM 1783 C CA . LEU A 1 215 ? -6.072 13.517 7.834 1.00 84.94 215 LEU A CA 1
ATOM 1784 C C . LEU A 1 215 ? -7.054 12.471 7.315 1.00 84.94 215 LEU A C 1
ATOM 1786 O O . LEU A 1 215 ? -6.832 11.277 7.515 1.00 84.94 215 LEU A O 1
ATOM 1790 N N . LYS A 1 216 ? -8.149 12.885 6.674 1.00 85.94 216 LYS A N 1
ATOM 1791 C CA . LYS A 1 216 ? -9.263 11.995 6.316 1.00 85.94 216 LYS A CA 1
ATOM 1792 C C . LYS A 1 216 ? -8.808 10.760 5.539 1.00 85.94 216 LYS A C 1
ATOM 1794 O O . LYS A 1 216 ? -9.354 9.682 5.743 1.00 85.94 216 LYS A O 1
ATOM 1799 N N . ASN A 1 217 ? -7.790 10.909 4.692 1.00 82.88 217 ASN A N 1
ATOM 1800 C CA . ASN A 1 217 ? -7.256 9.831 3.860 1.00 82.88 217 ASN A CA 1
ATOM 1801 C C . ASN A 1 217 ? -6.531 8.737 4.657 1.00 82.88 217 ASN A C 1
ATOM 1803 O O . ASN A 1 217 ? -6.441 7.610 4.167 1.00 82.88 217 ASN A O 1
ATOM 1807 N N . ASN A 1 218 ? -6.106 9.028 5.889 1.00 84.00 218 ASN A N 1
ATOM 1808 C CA . ASN A 1 218 ? -5.444 8.082 6.789 1.00 84.00 218 ASN A CA 1
ATOM 1809 C C . ASN A 1 218 ? -6.458 7.207 7.548 1.00 84.00 218 ASN A C 1
ATOM 1811 O O . ASN A 1 218 ? -6.069 6.265 8.240 1.00 84.00 218 ASN A O 1
ATOM 1815 N N . PHE A 1 219 ? -7.754 7.513 7.441 1.00 88.88 219 PHE A N 1
ATOM 1816 C CA . PHE A 1 219 ? -8.835 6.800 8.113 1.00 88.88 219 PHE A CA 1
ATOM 1817 C C . PHE A 1 219 ? -9.821 6.216 7.096 1.00 88.88 219 PHE A C 1
ATOM 1819 O O . PHE A 1 219 ? -10.014 6.733 5.996 1.00 88.88 219 PHE A O 1
ATOM 1826 N N . VAL A 1 220 ? -10.469 5.121 7.474 1.00 91.88 220 VAL A N 1
ATOM 1827 C CA . VAL A 1 220 ? -11.643 4.582 6.785 1.00 91.88 220 VAL A CA 1
ATOM 1828 C C . VAL A 1 220 ? -12.871 4.998 7.579 1.00 91.88 220 VAL A C 1
ATOM 1830 O O . VAL A 1 220 ? -12.938 4.744 8.777 1.00 91.88 220 VAL A O 1
ATOM 1833 N N . PHE A 1 221 ? -13.841 5.614 6.905 1.00 95.06 221 PHE A N 1
ATOM 1834 C CA . PHE A 1 221 ? -15.155 5.942 7.456 1.00 95.06 221 PHE A CA 1
ATOM 1835 C C . PHE A 1 221 ? -16.202 5.104 6.728 1.00 95.06 221 PHE A C 1
ATOM 1837 O O . PHE A 1 221 ? -16.359 5.227 5.513 1.00 95.06 221 PHE A O 1
ATOM 1844 N N . LEU A 1 222 ? -16.910 4.254 7.464 1.00 96.81 222 LEU A N 1
ATOM 1845 C CA . LEU A 1 222 ? -17.910 3.342 6.926 1.00 96.81 222 LEU A CA 1
ATOM 1846 C C . LEU A 1 222 ? -19.239 3.590 7.613 1.00 96.81 222 LEU A C 1
ATOM 1848 O O . LEU A 1 222 ? -19.359 3.461 8.831 1.00 96.81 222 LEU A O 1
ATOM 1852 N N . LYS A 1 223 ? -20.265 3.901 6.828 1.00 97.62 223 LYS A N 1
ATOM 1853 C CA . LYS A 1 223 ? -21.642 3.818 7.306 1.00 97.62 223 LYS A CA 1
ATOM 1854 C C . LYS A 1 223 ? -21.992 2.377 7.661 1.00 97.62 223 LYS A C 1
ATOM 1856 O O . LYS A 1 223 ? -21.277 1.447 7.275 1.00 97.62 223 LYS A O 1
ATOM 1861 N N . GLU A 1 224 ? -23.080 2.191 8.398 1.00 96.31 224 GLU A N 1
ATOM 1862 C CA . GLU A 1 224 ? -23.657 0.862 8.614 1.00 96.31 224 GLU A CA 1
ATOM 1863 C C . GLU A 1 224 ? -23.739 0.080 7.293 1.00 96.31 224 GLU A C 1
ATOM 1865 O O . GLU A 1 224 ? -24.120 0.625 6.253 1.00 96.31 224 GLU A O 1
ATOM 1870 N N . LYS A 1 225 ? -23.297 -1.183 7.316 1.00 94.62 225 LYS A N 1
ATOM 1871 C CA . LYS A 1 225 ? -23.301 -2.096 6.154 1.00 94.62 225 LYS A CA 1
ATOM 1872 C C . LYS A 1 225 ? -22.496 -1.633 4.932 1.00 94.62 225 LYS A C 1
ATOM 1874 O O . LYS A 1 225 ? -22.540 -2.290 3.891 1.00 94.62 225 LYS A O 1
ATOM 1879 N N . GLN A 1 226 ? -21.746 -0.535 5.032 1.00 97.69 226 GLN A N 1
ATOM 1880 C CA . GLN A 1 226 ? -20.981 -0.009 3.911 1.00 97.69 226 GLN A CA 1
ATOM 1881 C C . GLN A 1 226 ? -19.767 -0.888 3.600 1.00 97.69 226 GLN A C 1
ATOM 1883 O O . GLN A 1 226 ? -19.096 -1.415 4.493 1.00 97.69 226 GLN A O 1
ATOM 1888 N N . VAL A 1 227 ? -19.467 -0.972 2.304 1.00 96.69 227 VAL A N 1
ATOM 1889 C CA . VAL A 1 227 ? -18.234 -1.532 1.759 1.00 96.69 227 VAL A CA 1
ATOM 1890 C C . VAL A 1 227 ? -17.411 -0.401 1.150 1.00 96.69 227 VAL A C 1
ATOM 1892 O O . VAL A 1 227 ? -17.942 0.446 0.430 1.00 96.69 227 VAL A O 1
ATOM 1895 N N . TYR A 1 228 ? -16.119 -0.393 1.442 1.00 94.94 228 TYR A N 1
ATOM 1896 C CA . TYR A 1 228 ? -15.116 0.456 0.810 1.00 94.94 228 TYR A CA 1
ATOM 1897 C C . TYR A 1 228 ? -14.011 -0.440 0.265 1.00 94.94 228 TYR A C 1
ATOM 1899 O O . TYR A 1 228 ? -13.713 -1.484 0.840 1.00 94.94 228 TYR A O 1
ATOM 1907 N N . SER A 1 229 ? -13.407 -0.073 -0.857 1.00 93.75 229 SER A N 1
ATOM 1908 C CA . SER A 1 229 ? -12.270 -0.812 -1.397 1.00 93.75 229 SER A CA 1
ATOM 1909 C C . SER A 1 229 ? -11.248 0.136 -1.984 1.00 93.75 229 SER A C 1
ATOM 1911 O O . SER A 1 229 ? -11.598 1.182 -2.528 1.00 93.75 229 SER A O 1
ATOM 1913 N N . GLU A 1 230 ? -9.991 -0.256 -1.876 1.00 91.38 230 GLU A N 1
ATOM 1914 C CA . GLU A 1 230 ? -8.866 0.403 -2.520 1.00 91.38 230 GLU A CA 1
ATOM 1915 C C . GLU A 1 230 ? -8.010 -0.627 -3.245 1.00 91.38 230 GLU A C 1
ATOM 1917 O O . GLU A 1 230 ? -8.005 -1.803 -2.879 1.00 91.38 230 GLU A O 1
ATOM 1922 N N . GLN A 1 231 ? -7.327 -0.187 -4.299 1.00 93.56 231 GLN A N 1
ATOM 1923 C CA . GLN A 1 231 ? -6.523 -1.056 -5.147 1.00 93.56 231 GLN A CA 1
ATOM 1924 C C . GLN A 1 231 ? -5.086 -0.554 -5.225 1.00 93.56 231 GLN A C 1
ATOM 1926 O O . GLN A 1 231 ? -4.850 0.651 -5.339 1.00 93.56 231 GLN A O 1
ATOM 1931 N N . PHE A 1 232 ? -4.150 -1.497 -5.204 1.00 94.12 232 PHE A N 1
ATOM 1932 C CA . PHE A 1 232 ? -2.723 -1.262 -5.348 1.00 94.12 232 PHE A CA 1
ATOM 1933 C C . PHE A 1 232 ? -2.204 -1.999 -6.574 1.00 94.12 232 PHE A C 1
ATOM 1935 O O . PHE A 1 232 ? -2.405 -3.204 -6.710 1.00 94.12 232 PHE A O 1
ATOM 1942 N N . ASN A 1 233 ? -1.543 -1.269 -7.463 1.00 95.12 233 ASN A N 1
ATOM 1943 C CA . ASN A 1 233 ? -0.871 -1.820 -8.627 1.00 95.12 233 ASN A CA 1
ATOM 1944 C C . ASN A 1 233 ? 0.349 -2.633 -8.159 1.00 95.12 233 ASN A C 1
ATOM 1946 O O . ASN A 1 233 ? 1.220 -2.089 -7.479 1.00 95.12 233 ASN A O 1
ATOM 1950 N N . LEU A 1 234 ? 0.392 -3.920 -8.515 1.00 95.94 234 LEU A N 1
ATOM 1951 C CA . LEU A 1 234 ? 1.451 -4.859 -8.142 1.00 95.94 234 LEU A CA 1
ATOM 1952 C C . LEU A 1 234 ? 2.480 -5.083 -9.267 1.00 95.94 234 LEU A C 1
ATOM 1954 O O . LEU A 1 234 ? 3.155 -6.111 -9.281 1.00 95.94 234 LEU A O 1
ATOM 1958 N N . ILE A 1 235 ? 2.633 -4.150 -10.215 1.00 93.88 235 ILE A N 1
ATOM 1959 C CA . ILE A 1 235 ? 3.568 -4.303 -11.344 1.00 93.88 235 ILE A CA 1
ATOM 1960 C C . ILE A 1 235 ? 5.015 -4.531 -10.887 1.00 93.88 235 ILE A C 1
ATOM 1962 O O . ILE A 1 235 ? 5.746 -5.260 -11.546 1.00 93.88 235 ILE A O 1
ATOM 1966 N N . GLY A 1 236 ? 5.425 -3.971 -9.742 1.00 93.50 236 GLY A N 1
ATOM 1967 C CA . GLY A 1 236 ? 6.752 -4.221 -9.175 1.00 93.50 236 GLY A CA 1
ATOM 1968 C C . GLY A 1 236 ? 6.961 -5.690 -8.806 1.00 93.50 236 GLY A C 1
ATOM 1969 O O . GLY A 1 236 ? 8.008 -6.240 -9.122 1.00 93.50 236 GLY A O 1
ATOM 1970 N N . PHE A 1 237 ? 5.938 -6.335 -8.232 1.00 94.56 237 PHE A N 1
ATOM 1971 C CA . PHE A 1 237 ? 5.952 -7.772 -7.925 1.00 94.56 237 PHE A CA 1
ATOM 1972 C C . PHE A 1 237 ? 5.947 -8.610 -9.205 1.00 94.56 237 PHE A C 1
ATOM 1974 O O . PHE A 1 237 ? 6.697 -9.572 -9.313 1.00 94.56 237 PHE A O 1
ATOM 1981 N N . TYR A 1 238 ? 5.131 -8.214 -10.189 1.00 92.31 238 TYR A N 1
ATOM 1982 C CA . TYR A 1 238 ? 5.085 -8.862 -11.502 1.00 92.31 238 TYR A CA 1
ATOM 1983 C C . TYR A 1 238 ? 6.453 -8.857 -12.197 1.00 92.31 238 TYR A C 1
ATOM 1985 O O . TYR A 1 238 ? 6.897 -9.889 -12.686 1.00 92.31 238 TYR A O 1
ATOM 1993 N N . ILE A 1 239 ? 7.131 -7.707 -12.210 1.00 90.56 239 ILE A N 1
ATOM 1994 C CA . ILE A 1 239 ? 8.436 -7.542 -12.861 1.00 90.56 239 ILE A CA 1
ATOM 1995 C C . ILE A 1 239 ? 9.541 -8.275 -12.101 1.00 90.56 239 ILE A C 1
ATOM 1997 O O . ILE A 1 239 ? 10.366 -8.923 -12.734 1.00 90.56 239 ILE A O 1
ATOM 2001 N N . SER A 1 240 ? 9.576 -8.189 -10.766 1.00 90.50 240 SER A N 1
ATOM 2002 C CA . SER A 1 240 ? 10.627 -8.847 -9.981 1.00 90.50 240 SER A CA 1
ATOM 2003 C C . SER A 1 240 ? 10.599 -10.370 -10.109 1.00 90.50 240 SER A C 1
ATOM 2005 O O . SER A 1 240 ? 11.602 -11.017 -9.822 1.00 90.50 240 SER A O 1
ATOM 2007 N N . GLY A 1 241 ? 9.469 -10.957 -10.508 1.00 87.88 241 GLY A N 1
ATOM 2008 C CA . GLY A 1 241 ? 9.261 -12.399 -10.438 1.00 87.88 241 GLY A CA 1
ATOM 2009 C C . GLY A 1 241 ? 9.207 -12.893 -8.987 1.00 87.88 241 GLY A C 1
ATOM 2010 O O . GLY A 1 241 ? 9.580 -12.180 -8.051 1.00 87.88 241 GLY A O 1
ATOM 2011 N N . GLY A 1 242 ? 8.696 -14.107 -8.806 1.00 90.44 242 GLY A N 1
ATOM 2012 C CA . GLY A 1 242 ? 8.522 -14.747 -7.502 1.00 90.44 242 GLY A CA 1
ATOM 2013 C C . GLY A 1 242 ? 7.064 -14.910 -7.094 1.00 90.44 242 GLY A C 1
ATOM 2014 O O . GLY A 1 242 ? 6.144 -14.410 -7.741 1.00 90.44 242 GLY A O 1
ATOM 2015 N N . ASN A 1 243 ? 6.870 -15.630 -5.998 1.00 94.88 243 ASN A N 1
ATOM 2016 C CA . ASN A 1 243 ? 5.568 -16.000 -5.474 1.00 94.88 243 ASN A CA 1
ATOM 2017 C C . ASN A 1 243 ? 5.329 -15.328 -4.125 1.00 94.88 243 ASN A C 1
ATOM 2019 O O . ASN A 1 243 ? 6.146 -15.434 -3.208 1.00 94.88 243 ASN A O 1
ATOM 2023 N N . PHE A 1 244 ? 4.196 -14.645 -3.980 1.00 96.69 244 PHE A N 1
ATOM 2024 C CA . PHE A 1 244 ? 3.957 -13.735 -2.861 1.00 96.69 244 PHE A CA 1
ATOM 2025 C C . PHE A 1 244 ? 2.671 -14.072 -2.117 1.00 96.69 244 PHE A C 1
ATOM 2027 O O . PHE A 1 244 ? 1.577 -14.004 -2.672 1.00 96.69 244 PHE A O 1
ATOM 2034 N N . ASN A 1 245 ? 2.785 -14.363 -0.825 1.00 96.75 245 ASN A N 1
ATOM 2035 C CA . ASN A 1 245 ? 1.647 -14.507 0.075 1.00 96.75 245 ASN A CA 1
ATOM 2036 C C . ASN A 1 245 ? 1.407 -13.199 0.843 1.00 96.75 245 ASN A C 1
ATOM 2038 O O . ASN A 1 245 ? 2.150 -12.866 1.766 1.00 96.75 245 ASN A O 1
ATOM 2042 N N . PHE A 1 246 ? 0.360 -12.464 0.477 1.00 95.94 246 PHE A N 1
ATOM 2043 C CA . PHE A 1 246 ? -0.024 -11.199 1.100 1.00 95.94 246 PHE A CA 1
ATOM 2044 C C . PHE A 1 246 ? -0.901 -11.433 2.327 1.00 95.94 246 PHE A C 1
ATOM 2046 O O . PHE A 1 246 ? -1.895 -12.161 2.269 1.00 95.94 246 PHE A O 1
ATOM 2053 N N . THR A 1 247 ? -0.564 -10.768 3.430 1.00 93.25 247 THR A N 1
ATOM 2054 C CA . THR A 1 247 ? -1.278 -10.854 4.710 1.00 93.25 247 THR A CA 1
ATOM 2055 C C . THR A 1 247 ? -1.355 -9.490 5.382 1.00 93.25 247 THR A C 1
ATOM 2057 O O . THR A 1 247 ? -0.453 -8.675 5.217 1.00 93.25 247 THR A O 1
ATOM 2060 N N . ILE A 1 248 ? -2.414 -9.228 6.153 1.00 89.44 248 ILE A N 1
ATOM 2061 C CA . ILE A 1 248 ? -2.463 -8.063 7.049 1.00 89.44 248 ILE A CA 1
ATOM 2062 C C . ILE A 1 248 ? -1.827 -8.463 8.382 1.00 89.44 248 ILE A C 1
ATOM 2064 O O . ILE A 1 248 ? -2.267 -9.439 8.986 1.00 89.44 248 ILE A O 1
ATOM 2068 N N . GLU A 1 249 ? -0.805 -7.722 8.813 1.00 76.50 249 GLU A N 1
ATOM 2069 C CA . GLU A 1 249 ? 0.039 -8.040 9.977 1.00 76.50 249 GLU A CA 1
ATOM 2070 C C . GLU A 1 249 ? -0.774 -8.173 11.271 1.00 76.50 249 GLU A C 1
ATOM 2072 O O . GLU A 1 249 ? -0.759 -9.215 11.925 1.00 76.50 249 GLU A O 1
ATOM 2077 N N . ASP A 1 250 ? -1.526 -7.126 11.604 1.00 76.12 250 ASP A N 1
ATOM 2078 C CA . ASP A 1 250 ? -2.331 -7.067 12.814 1.00 76.12 250 ASP A CA 1
ATOM 2079 C C . ASP A 1 250 ? -3.803 -7.102 12.444 1.00 76.12 250 ASP A C 1
ATOM 2081 O O . ASP A 1 250 ? -4.365 -6.113 11.971 1.00 76.12 250 ASP A O 1
ATOM 2085 N N . SER A 1 251 ? -4.478 -8.207 12.754 1.00 80.62 251 SER A N 1
ATOM 2086 C CA . SER A 1 251 ? -5.935 -8.304 12.646 1.00 80.62 251 SER A CA 1
ATOM 2087 C C . SER A 1 251 ? -6.649 -7.549 13.780 1.00 80.62 251 SER A C 1
ATOM 2089 O O . SER A 1 251 ? -7.676 -8.015 14.278 1.00 80.62 251 SER A O 1
ATOM 2091 N N . VAL A 1 252 ? -6.076 -6.436 14.260 1.00 83.81 252 VAL A N 1
ATOM 2092 C CA . VAL A 1 252 ? -6.522 -5.660 15.423 1.00 83.81 252 VAL A CA 1
ATOM 2093 C C . VAL A 1 252 ? -6.431 -4.165 15.133 1.00 83.81 252 VAL A C 1
ATOM 2095 O O . VAL A 1 252 ? -5.378 -3.635 14.799 1.00 83.81 252 VAL A O 1
ATOM 2098 N N . SER A 1 253 ? -7.535 -3.448 15.337 1.00 84.56 253 SER A N 1
ATOM 2099 C CA . SER A 1 253 ? -7.525 -1.987 15.387 1.00 84.56 253 SER A CA 1
ATOM 2100 C C . SER A 1 253 ? -7.352 -1.518 16.830 1.00 84.56 253 SER A C 1
ATOM 2102 O O . SER A 1 253 ? -8.229 -1.723 17.672 1.00 84.56 253 SER A O 1
ATOM 2104 N N . TYR A 1 254 ? -6.213 -0.896 17.133 1.00 83.88 254 TYR A N 1
ATOM 2105 C CA . TYR A 1 254 ? -5.859 -0.518 18.504 1.00 83.88 254 TYR A CA 1
ATOM 2106 C C . TYR A 1 254 ? -6.527 0.769 19.012 1.00 83.88 254 TYR A C 1
ATOM 2108 O O . TYR A 1 254 ? -6.541 1.021 20.217 1.00 83.88 254 TYR A O 1
ATOM 2116 N N . GLY A 1 255 ? -7.074 1.603 18.122 1.00 87.88 255 GLY A N 1
ATOM 2117 C CA . GLY A 1 255 ? -7.717 2.866 18.504 1.00 87.88 255 GLY A CA 1
ATOM 2118 C C . GLY A 1 255 ? -6.766 3.950 19.032 1.00 87.88 255 GLY A C 1
ATOM 2119 O O . GLY A 1 255 ? -7.227 4.924 19.625 1.00 87.88 255 GLY A O 1
ATOM 2120 N N . PHE A 1 256 ? -5.457 3.802 18.827 1.00 87.94 256 PHE A N 1
ATOM 2121 C CA . PHE A 1 256 ? -4.452 4.824 19.117 1.00 87.94 256 PHE A CA 1
ATOM 2122 C C . PHE A 1 256 ? -3.489 4.981 17.937 1.00 87.94 256 PHE A C 1
ATOM 2124 O O . PHE A 1 256 ? -3.381 4.102 17.081 1.00 87.94 256 PHE A O 1
ATOM 2131 N N . VAL A 1 257 ? -2.767 6.096 17.919 1.00 86.50 257 VAL A N 1
ATOM 2132 C CA . VAL A 1 257 ? -1.634 6.337 17.019 1.00 86.50 257 VAL A CA 1
ATOM 2133 C C . VAL A 1 257 ? -0.371 6.624 17.823 1.00 86.50 257 VAL A C 1
ATOM 2135 O O . VAL A 1 257 ? -0.446 7.006 18.994 1.00 86.50 257 VAL A O 1
ATOM 2138 N N . TYR A 1 258 ? 0.785 6.437 17.193 1.00 84.44 258 TYR A N 1
ATOM 2139 C CA . TYR A 1 258 ? 2.055 6.909 17.730 1.00 84.44 258 TYR A CA 1
ATOM 2140 C C . TYR A 1 258 ? 2.268 8.376 17.354 1.00 84.44 258 TYR A C 1
ATOM 2142 O O . TYR A 1 258 ? 1.948 8.800 16.239 1.00 84.44 258 TYR A O 1
ATOM 2150 N N . LEU A 1 259 ? 2.772 9.141 18.315 1.00 85.12 259 LEU A N 1
ATOM 2151 C CA . LEU A 1 259 ? 3.181 10.522 18.126 1.00 85.12 259 LEU A CA 1
ATOM 2152 C C . LEU A 1 259 ? 4.646 10.608 17.687 1.00 85.12 259 LEU A C 1
ATOM 2154 O O . LEU A 1 259 ? 5.378 9.619 17.755 1.00 85.12 259 LEU A O 1
ATOM 2158 N N . GLU A 1 260 ? 5.066 11.804 17.273 1.00 82.56 260 GLU A N 1
ATOM 2159 C CA . GLU A 1 260 ? 6.476 12.126 17.013 1.00 82.56 260 GLU A CA 1
ATOM 2160 C C . GLU A 1 260 ? 7.385 11.641 18.155 1.00 82.56 260 GLU A C 1
ATOM 2162 O O . GLU A 1 260 ? 7.075 11.867 19.332 1.00 82.56 260 GLU A O 1
ATOM 2167 N N . PRO A 1 261 ? 8.484 10.930 17.828 1.00 82.31 261 PRO A N 1
ATOM 2168 C CA . PRO A 1 261 ? 9.357 10.376 18.842 1.00 82.31 261 PRO A CA 1
ATOM 2169 C C . PRO A 1 261 ? 10.069 11.504 19.585 1.00 82.31 261 PRO A C 1
ATOM 2171 O O . PRO A 1 261 ? 10.575 12.452 18.987 1.00 82.31 261 PRO A O 1
ATOM 2174 N N . ILE A 1 262 ? 10.142 11.377 20.907 1.00 83.31 262 ILE A N 1
ATOM 2175 C CA . ILE A 1 262 ? 10.846 12.323 21.775 1.00 83.31 262 ILE A CA 1
ATOM 2176 C C . ILE A 1 262 ? 12.061 11.605 22.349 1.00 83.31 262 ILE A C 1
ATOM 2178 O O . ILE A 1 262 ? 11.932 10.511 22.903 1.00 83.31 262 ILE A O 1
ATOM 2182 N N . PHE A 1 263 ? 13.247 12.197 22.211 1.00 84.25 263 PHE A N 1
ATOM 2183 C CA . PHE A 1 263 ? 14.454 11.636 22.807 1.00 84.25 263 PHE A CA 1
ATOM 2184 C C . PHE A 1 263 ? 14.403 11.800 24.329 1.00 84.25 263 PHE A C 1
ATOM 2186 O O . PHE A 1 263 ? 14.288 12.913 24.842 1.00 84.25 263 PHE A O 1
ATOM 2193 N N . SER A 1 264 ? 14.467 10.683 25.053 1.00 87.00 264 SER A N 1
ATOM 2194 C CA . SER A 1 264 ? 14.563 10.681 26.509 1.00 87.00 264 SER A CA 1
ATOM 2195 C C . SER A 1 264 ? 16.027 10.749 26.921 1.00 87.00 264 SER A C 1
ATOM 2197 O O . SER A 1 264 ? 16.780 9.799 26.710 1.00 87.00 264 SER A O 1
ATOM 2199 N N . GLU A 1 265 ? 16.429 11.862 27.538 1.00 89.31 265 GLU A N 1
ATOM 2200 C CA . GLU A 1 265 ? 17.789 12.026 28.067 1.00 89.31 265 GLU A CA 1
ATOM 2201 C C . GLU A 1 265 ? 18.100 11.066 29.222 1.00 89.31 265 GLU A C 1
ATOM 2203 O O . GLU A 1 265 ? 19.248 10.647 29.374 1.00 89.31 265 GLU A O 1
ATOM 2208 N N . GLU A 1 266 ? 17.085 10.700 30.010 1.00 90.50 266 GLU A N 1
ATOM 2209 C CA . GLU A 1 266 ? 17.206 9.762 31.131 1.00 90.50 266 GLU A CA 1
ATOM 2210 C C . GLU A 1 266 ? 17.427 8.326 30.639 1.00 90.50 266 GLU A C 1
ATOM 2212 O O . GLU A 1 266 ? 18.322 7.634 31.116 1.00 90.50 266 GLU A O 1
ATOM 2217 N N . GLU A 1 267 ? 16.653 7.892 29.642 1.00 87.44 267 GLU A N 1
ATOM 2218 C CA . GLU A 1 267 ? 16.711 6.519 29.122 1.00 87.44 267 GLU A CA 1
ATOM 2219 C C . GLU A 1 267 ? 17.681 6.353 27.941 1.00 87.44 267 GLU A C 1
ATOM 2221 O O . GLU A 1 267 ? 17.871 5.239 27.454 1.00 87.44 267 GLU A O 1
ATOM 2226 N N . LYS A 1 268 ? 18.268 7.454 27.448 1.00 89.19 268 LYS A N 1
ATOM 2227 C CA . LYS A 1 268 ? 19.153 7.504 26.271 1.00 89.19 268 LYS A CA 1
ATOM 2228 C C . LYS A 1 268 ? 18.573 6.791 25.041 1.00 89.19 268 LYS A C 1
ATOM 2230 O O . LYS A 1 268 ? 19.299 6.157 24.278 1.00 89.19 268 LYS A O 1
ATOM 2235 N N . ARG A 1 269 ? 17.260 6.919 24.831 1.00 83.12 269 ARG A N 1
ATOM 2236 C CA . ARG A 1 269 ? 16.529 6.308 23.710 1.00 83.12 269 ARG A CA 1
ATOM 2237 C C . ARG A 1 269 ? 15.380 7.188 23.222 1.00 83.12 269 ARG A C 1
ATOM 2239 O O . ARG A 1 269 ? 14.873 8.037 23.955 1.00 83.12 269 ARG A O 1
ATOM 2246 N N . TRP A 1 270 ? 14.948 6.950 21.987 1.00 79.75 270 TRP A N 1
ATOM 2247 C CA . TRP A 1 270 ? 13.738 7.551 21.427 1.00 79.75 270 TRP A CA 1
ATOM 2248 C C . TRP A 1 270 ? 12.485 6.894 22.006 1.00 79.75 270 TRP A C 1
ATOM 2250 O O . TRP A 1 270 ? 12.351 5.671 21.974 1.00 79.75 270 TRP A O 1
ATOM 2260 N N . ASN A 1 271 ? 11.556 7.715 22.494 1.00 81.69 271 ASN A N 1
ATOM 2261 C CA . ASN A 1 271 ? 10.285 7.272 23.048 1.00 81.69 271 ASN A CA 1
ATOM 2262 C C . ASN A 1 271 ? 9.127 7.629 22.117 1.00 81.69 271 ASN A C 1
ATOM 2264 O O . ASN A 1 271 ? 8.904 8.795 21.796 1.00 81.69 271 ASN A O 1
ATOM 2268 N N . PHE A 1 272 ? 8.357 6.610 21.740 1.00 80.62 272 PHE A N 1
ATOM 2269 C CA . PHE A 1 272 ? 7.176 6.733 20.890 1.00 80.62 272 PHE A CA 1
ATOM 2270 C C . PHE A 1 272 ? 5.924 6.792 21.764 1.00 80.62 272 PHE A C 1
ATOM 2272 O O . PHE A 1 272 ? 5.417 5.769 22.235 1.00 80.62 272 PHE A O 1
ATOM 2279 N N . GLN A 1 273 ? 5.434 8.002 22.019 1.00 85.31 273 GLN A N 1
ATOM 2280 C CA . GLN A 1 273 ? 4.233 8.199 22.828 1.00 85.31 273 GLN A CA 1
ATOM 2281 C C . GLN A 1 273 ? 2.980 7.770 22.061 1.00 85.31 273 GLN A C 1
ATOM 2283 O O . GLN A 1 273 ? 2.904 7.909 20.843 1.00 85.31 273 GLN A O 1
ATOM 2288 N N . LYS A 1 274 ? 1.980 7.253 22.779 1.00 88.00 274 LYS A N 1
ATOM 2289 C CA . LYS A 1 274 ? 0.692 6.852 22.202 1.00 88.00 274 LYS A CA 1
ATOM 2290 C C . LYS A 1 274 ? -0.363 7.908 22.496 1.00 88.00 274 LYS A C 1
ATOM 2292 O O . LYS A 1 274 ? -0.497 8.342 23.639 1.00 88.00 274 LYS A O 1
ATOM 2297 N N . LYS A 1 275 ? -1.166 8.249 21.491 1.00 89.94 275 LYS A N 1
ATOM 2298 C CA . LYS A 1 275 ? -2.347 9.105 21.631 1.00 89.94 275 LYS A CA 1
ATOM 2299 C C . LYS A 1 275 ? -3.588 8.339 21.207 1.00 89.94 275 LYS A C 1
ATOM 2301 O O . LYS A 1 275 ? -3.654 7.823 20.092 1.00 89.94 275 LYS A O 1
ATOM 2306 N N . ASN A 1 276 ? -4.574 8.273 22.097 1.00 93.56 276 ASN A N 1
ATOM 2307 C CA . ASN A 1 276 ? -5.868 7.688 21.766 1.00 93.56 276 ASN A CA 1
ATOM 2308 C C . ASN A 1 276 ? -6.563 8.537 20.703 1.00 93.56 276 ASN A C 1
ATOM 2310 O O . ASN A 1 276 ? -6.597 9.765 20.799 1.00 93.56 276 ASN A O 1
ATOM 2314 N N . LEU A 1 277 ? -7.134 7.862 19.714 1.00 93.69 277 LEU A N 1
ATOM 2315 C CA . LEU A 1 277 ? -8.036 8.492 18.765 1.00 93.69 277 LEU A CA 1
ATOM 2316 C C . LEU A 1 277 ? -9.344 8.877 19.488 1.00 93.69 277 LEU A C 1
ATOM 2318 O O . LEU A 1 277 ? -9.695 8.234 20.483 1.00 93.69 277 LEU A O 1
ATOM 2322 N N . PRO A 1 278 ? -10.074 9.906 19.015 1.00 96.06 278 PRO A N 1
ATOM 2323 C CA . PRO A 1 278 ? -11.381 10.263 19.573 1.00 96.06 278 PRO A CA 1
ATOM 2324 C C . PRO A 1 278 ? -12.347 9.065 19.594 1.00 96.06 278 PRO A C 1
ATOM 2326 O O . PRO A 1 278 ? -12.193 8.143 18.815 1.00 96.06 278 PRO A O 1
ATOM 2329 N N . GLU A 1 279 ? -13.359 9.027 20.460 1.00 96.31 279 GLU A N 1
ATOM 2330 C CA . GLU A 1 279 ? -14.330 7.910 20.409 1.00 96.3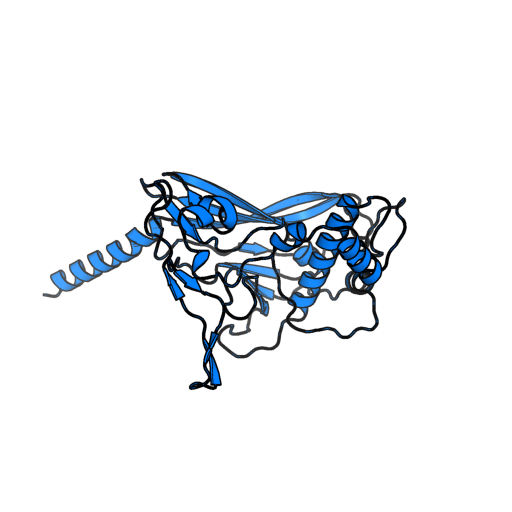1 279 GLU A CA 1
ATOM 2331 C C . GLU A 1 279 ? -15.375 8.098 19.304 1.00 96.31 279 GLU A C 1
ATOM 2333 O O . GLU A 1 279 ? -15.942 7.129 18.798 1.00 96.31 279 GLU A O 1
ATOM 2338 N N . ILE A 1 280 ? -15.669 9.354 18.955 1.00 96.00 280 ILE A N 1
ATOM 2339 C CA . ILE A 1 280 ? -16.700 9.721 17.986 1.00 96.00 280 ILE A CA 1
ATOM 2340 C C . ILE A 1 280 ? -16.207 10.894 17.144 1.00 96.00 280 ILE A C 1
ATOM 2342 O O . ILE A 1 280 ? -15.830 11.940 17.680 1.00 96.00 280 ILE A O 1
ATOM 2346 N N . ILE A 1 281 ? -16.298 10.745 15.824 1.00 95.31 281 ILE A N 1
ATOM 2347 C CA . ILE A 1 281 ? -16.019 11.804 14.853 1.00 95.31 281 ILE A CA 1
ATOM 2348 C C . ILE A 1 281 ? -17.186 11.882 13.881 1.00 95.31 281 ILE A C 1
ATOM 2350 O O . ILE A 1 281 ? -17.469 10.925 13.169 1.00 95.31 281 ILE A O 1
ATOM 2354 N N . ASN A 1 282 ? -17.864 13.031 13.838 1.00 93.31 282 ASN A N 1
ATOM 2355 C CA . ASN A 1 282 ? -18.945 13.310 12.886 1.00 93.31 282 ASN A CA 1
ATOM 2356 C C . ASN A 1 282 ? -20.007 12.185 12.789 1.00 93.31 282 ASN A C 1
ATOM 2358 O O . ASN A 1 282 ? -20.427 11.795 11.702 1.00 93.31 282 ASN A O 1
ATOM 2362 N N . GLY A 1 283 ? -20.391 11.609 13.935 1.00 93.94 283 GLY A N 1
ATOM 2363 C CA . GLY A 1 283 ? -21.368 10.515 14.014 1.00 93.94 283 GLY A CA 1
ATOM 2364 C C . GLY A 1 283 ? -20.833 9.113 13.684 1.00 93.94 283 GLY A C 1
ATOM 2365 O O . GLY A 1 283 ? -21.613 8.164 13.703 1.00 93.94 283 GLY A O 1
ATOM 2366 N N . TYR A 1 284 ? -19.536 8.962 13.409 1.00 97.19 284 TYR A N 1
ATOM 2367 C CA . TYR A 1 284 ? -18.857 7.670 13.291 1.00 97.19 284 TYR A CA 1
ATOM 2368 C C . TYR A 1 284 ? -18.205 7.305 14.623 1.00 97.19 284 TYR A C 1
ATOM 2370 O O . TYR A 1 284 ? -17.506 8.126 15.216 1.00 97.19 284 TYR A O 1
ATOM 2378 N N . TYR A 1 285 ? -18.408 6.071 15.074 1.00 96.88 285 TYR A N 1
ATOM 2379 C CA . TYR A 1 285 ? -17.800 5.525 16.284 1.00 96.88 285 TYR A CA 1
ATOM 2380 C C . TYR A 1 285 ? -16.439 4.904 15.968 1.00 96.88 285 TYR A C 1
ATOM 2382 O O . TYR A 1 285 ? -16.294 4.203 14.967 1.00 96.88 285 TYR A O 1
ATOM 2390 N N . LEU A 1 286 ? -15.446 5.125 16.822 1.00 95.81 286 LEU A N 1
ATOM 2391 C CA . LEU A 1 286 ? -14.136 4.509 16.660 1.00 95.81 286 LEU A CA 1
ATOM 2392 C C . LEU A 1 286 ? -14.243 2.988 16.813 1.00 95.81 286 LEU A C 1
ATOM 2394 O O . LEU A 1 286 ? -14.671 2.479 17.850 1.00 95.81 286 LEU A O 1
ATOM 2398 N N . TYR A 1 287 ? -13.827 2.256 15.786 1.00 93.25 287 TYR A N 1
ATOM 2399 C CA . TYR A 1 287 ? -13.679 0.813 15.866 1.00 93.25 287 TYR A CA 1
ATOM 2400 C C . TYR A 1 287 ? -12.410 0.456 16.644 1.00 93.25 287 TYR A C 1
ATOM 2402 O O . TYR A 1 287 ? -11.323 0.940 16.328 1.00 93.25 287 TYR A O 1
ATOM 2410 N N . LYS A 1 288 ? -12.548 -0.414 17.649 1.00 90.00 288 LYS A N 1
ATOM 2411 C CA . LYS A 1 288 ? -11.434 -0.984 18.415 1.00 90.00 288 LYS A CA 1
ATOM 2412 C C . LYS A 1 288 ? -11.647 -2.477 18.585 1.00 90.00 288 LYS A C 1
ATOM 2414 O O . LYS A 1 288 ? -12.725 -2.901 18.999 1.00 90.00 288 LYS A O 1
ATOM 2419 N N . GLY A 1 289 ? -10.605 -3.254 18.330 1.00 88.25 289 GLY A N 1
ATOM 2420 C CA . GLY A 1 289 ? -10.615 -4.702 18.490 1.00 88.25 289 GLY A CA 1
ATOM 2421 C C . GLY A 1 289 ? -10.304 -5.451 17.204 1.00 88.25 289 GLY A C 1
ATOM 2422 O O . GLY A 1 289 ? -9.856 -4.875 16.211 1.00 88.25 289 GLY A O 1
ATOM 2423 N N . ASN A 1 290 ? -10.510 -6.762 17.267 1.00 89.75 290 ASN A N 1
ATOM 2424 C CA . ASN A 1 290 ? -10.112 -7.678 16.207 1.00 89.75 290 ASN A CA 1
ATOM 2425 C C . ASN A 1 290 ? -11.011 -7.535 14.978 1.00 89.75 290 ASN A C 1
ATOM 2427 O O . ASN A 1 290 ? -12.194 -7.249 15.124 1.00 89.75 290 ASN A O 1
ATOM 2431 N N . PHE A 1 291 ? -10.486 -7.783 13.787 1.00 89.69 291 PHE A N 1
ATOM 2432 C CA . PHE A 1 291 ? -11.264 -7.868 12.555 1.00 89.69 291 PHE A CA 1
ATOM 2433 C C . PHE A 1 291 ? -10.927 -9.149 11.799 1.00 89.69 291 PHE A C 1
ATOM 2435 O O . PHE A 1 291 ? -9.843 -9.709 11.951 1.00 89.69 291 PHE A O 1
ATOM 2442 N N . ASN A 1 292 ? -11.862 -9.616 10.977 1.00 91.00 292 ASN A N 1
ATOM 2443 C CA . ASN A 1 292 ? -11.619 -10.765 10.113 1.00 91.00 292 ASN A CA 1
ATOM 2444 C C . ASN A 1 292 ? -10.766 -10.350 8.912 1.00 91.00 292 ASN A C 1
ATOM 2446 O O . ASN A 1 292 ? -11.062 -9.341 8.275 1.00 91.00 292 ASN A O 1
ATOM 2450 N N . THR A 1 293 ? -9.761 -11.156 8.576 1.00 92.44 293 THR A N 1
ATOM 2451 C CA . THR A 1 293 ? -8.939 -10.994 7.371 1.00 92.44 293 THR A CA 1
ATOM 2452 C C . THR A 1 293 ? -8.577 -12.351 6.782 1.00 92.44 293 THR A C 1
ATOM 2454 O O . THR A 1 293 ? -8.634 -13.371 7.470 1.00 92.44 293 THR A O 1
ATOM 2457 N N . ASN A 1 294 ? -8.201 -12.359 5.509 1.00 93.94 294 ASN A N 1
ATOM 2458 C CA . ASN A 1 294 ? -7.625 -13.504 4.811 1.00 93.94 294 ASN A CA 1
ATOM 2459 C C . ASN A 1 294 ? -6.183 -13.210 4.376 1.00 93.94 294 ASN A C 1
ATOM 2461 O O . ASN A 1 294 ? -5.670 -12.105 4.570 1.00 93.94 294 ASN A O 1
ATOM 2465 N N . SER A 1 295 ? -5.555 -14.215 3.772 1.00 95.44 295 SER A N 1
ATOM 2466 C CA . SER A 1 295 ? -4.371 -14.056 2.935 1.00 95.44 295 SER A CA 1
ATOM 2467 C C . SER A 1 295 ? -4.740 -14.239 1.463 1.00 95.44 295 SER A C 1
ATOM 2469 O O . SER A 1 295 ? -5.770 -14.844 1.141 1.00 95.44 295 SER A O 1
ATOM 2471 N N . VAL A 1 296 ? -3.909 -13.715 0.566 1.00 97.38 296 VAL A N 1
ATOM 2472 C CA . VAL A 1 296 ? -4.025 -13.957 -0.875 1.00 97.38 296 VAL A CA 1
ATOM 2473 C C . VAL A 1 296 ? -2.648 -14.240 -1.458 1.00 97.38 296 VAL A C 1
ATOM 2475 O O . VAL A 1 296 ? -1.667 -13.619 -1.062 1.00 97.38 296 VAL A O 1
ATOM 2478 N N . TYR A 1 297 ? -2.581 -15.195 -2.377 1.00 96.88 297 TYR A N 1
ATOM 2479 C CA . TYR A 1 297 ? -1.340 -15.641 -2.998 1.00 96.88 297 TYR A CA 1
ATOM 2480 C C . TYR A 1 297 ? -1.273 -15.158 -4.449 1.00 96.88 297 TYR A C 1
ATOM 2482 O O . TYR A 1 297 ? -2.240 -15.308 -5.197 1.00 96.88 297 TYR A O 1
ATOM 2490 N N . LEU A 1 298 ? -0.145 -14.556 -4.815 1.00 96.06 298 LEU A N 1
ATOM 2491 C CA . LEU A 1 298 ? 0.217 -14.171 -6.172 1.00 96.06 298 LEU A CA 1
ATOM 2492 C C . LEU A 1 298 ? 1.284 -15.139 -6.668 1.00 96.06 298 LEU A C 1
ATOM 2494 O O . LEU A 1 298 ? 2.395 -15.139 -6.146 1.00 96.06 298 LEU A O 1
ATOM 2498 N N . GLU A 1 299 ? 0.936 -15.918 -7.679 1.00 92.69 299 GLU A N 1
ATOM 2499 C CA . GLU A 1 299 ? 1.860 -16.786 -8.403 1.00 92.69 299 GLU A CA 1
ATOM 2500 C C . GLU A 1 299 ? 2.199 -16.114 -9.732 1.00 92.69 299 GLU A C 1
ATOM 2502 O O . GLU A 1 299 ? 1.295 -15.677 -10.455 1.00 92.69 299 GLU A O 1
ATOM 2507 N N . ILE A 1 300 ? 3.491 -15.982 -10.030 1.00 87.94 300 ILE A N 1
ATOM 2508 C CA . ILE A 1 300 ? 3.967 -15.402 -11.286 1.00 87.94 300 ILE A CA 1
ATOM 2509 C C . ILE A 1 300 ? 4.749 -16.483 -12.019 1.00 87.94 300 ILE A C 1
ATOM 2511 O O . ILE A 1 300 ? 5.903 -16.759 -11.699 1.00 87.94 300 ILE A O 1
ATOM 2515 N N . ASP A 1 301 ? 4.108 -17.073 -13.025 1.00 76.62 301 ASP A N 1
ATOM 2516 C CA . ASP A 1 301 ? 4.762 -18.024 -13.917 1.00 76.62 301 ASP A CA 1
ATOM 2517 C C . ASP A 1 301 ? 5.818 -17.307 -14.773 1.00 76.62 301 ASP A C 1
ATOM 2519 O O . ASP A 1 301 ? 5.506 -16.327 -15.459 1.00 76.62 301 ASP A O 1
ATOM 2523 N N . ASP A 1 302 ? 7.034 -17.860 -14.832 1.00 66.44 302 ASP A N 1
ATOM 2524 C CA . ASP A 1 302 ? 8.029 -17.512 -15.853 1.00 66.44 302 ASP A CA 1
ATOM 2525 C C . ASP A 1 302 ? 7.592 -18.091 -17.207 1.00 66.44 302 ASP A C 1
ATOM 2527 O O . ASP A 1 302 ? 8.094 -19.104 -17.689 1.00 66.44 302 ASP A O 1
ATOM 2531 N N . LYS A 1 303 ? 6.566 -17.496 -17.817 1.00 52.28 303 LYS A N 1
ATOM 2532 C CA . LYS A 1 303 ? 6.243 -17.746 -19.227 1.00 52.28 303 LYS A CA 1
ATOM 2533 C C . LYS A 1 303 ? 6.906 -16.674 -20.078 1.00 52.28 303 LYS A C 1
ATOM 2535 O O . LYS A 1 303 ? 6.219 -15.873 -20.714 1.00 52.28 303 LYS A O 1
ATOM 2540 N N . LYS A 1 304 ? 8.239 -16.658 -20.050 1.00 47.62 304 LYS A N 1
ATOM 2541 C CA . LYS A 1 304 ? 9.051 -16.129 -21.150 1.00 47.62 304 LYS A CA 1
ATOM 2542 C C . LYS A 1 304 ? 9.163 -17.160 -22.269 1.00 47.62 304 LYS A C 1
ATOM 2544 O O . LYS A 1 304 ? 9.350 -18.359 -21.968 1.00 47.62 304 LYS A O 1
#

Foldseek 3Di:
DVVVVVVVVVVVVCVQVVLQQQKAWEKDKDWDWDADWFCLPPDDRIDTWIKIKIKIWGQDQFWAKFFDQAQDLDLAFDFADQDPPPDPDFLLVCLSVDAADAPFEWEWEGGDPLPGQRTIAIGGPPDDPVDDDGHDPLSNQLNSVVLQVVLQVLCCVQPVQEHDPRTDDPRHHYDTPVRSVVVSVVRDDCVVVLSDRCSAAAPVCQDLVNCVPPVVSRMDIAGHRDMDMGMHTCVSDLSNHDKYKYDHNAQWGAQKHWHDWDQDPVVRDTDTDIDGHDQDHPRHGYDGTGYHYDIDMDHHDPPD

Radius of gyration: 21.98 Å; chains: 1; bounding box: 53×53×67 Å

Sequence (304 aa):
MKHFILLLILLITLYKYGYSQCLSIELSIEWKSENNVLKIIENQDLICVPYLTITYRNNTEKNIYLLKTINNISKYPIISSTISLNTKMDLSEQVEKHLTFFDEEFNVYIGKSCYFGGGWEILGRNIDRNSEYEGSVIQNVICDIYEILKTQELLNNINDKYKLSCFNYSNKQILTYNEASKFIYENHSIEFYKNEVILNYKDTDITNEKIINELKNNFVFLKEKQVYSEQFNLIGFYISGGNFNFTIEDSVSYGFVYLEPIFSEEEKRWNFQKKNLPEIINGYYLYKGNFNTNSVYLEIDDKK

pLDDT: mean 83.37, std 13.71, range [42.12, 97.69]

Secondary structure (DSSP, 8-state):
-HHHHHHHHHHHHHHHHHHTTSEEEEEEEEEEEEE--BTTSTT-SEEEEEEEEEEEEE-SSS-EEEE-SS--SSSS--B--SS----SS-HHHHHHT----TT-EEEEEES--TTTTS-BEEEETT--TTS--PPPHHHHHHHHHHHHHHHHHHHHHH-TTEEETTB--TTSEEE-HHHHHHHHHHH--GGGGGGS---SB-GGG-SHHHHHHTSGGGEEEE-TT-EEEEEEE-HHHHHH-SEEEEEES-SEE-SEEEBPPEEETTTTEEE--EEEPPSEETTEEEP-EE-EE--EEE------